Protein AF-A0AA40DW54-F1 (afdb_monomer_lite)

Foldseek 3Di:
DDDDDDDDDDDDDDDDDDDDDDDDDDDDDDDDDDDDDDDDDDDDDDDDDDDDDDDDDDDDDDDDDDDDDDDDDDDDDDDDDDDDDDDDDDDDDDDDDDDDDDDDDDDDDDDDDDDDDDDDDPDDPPPPPVPPPCCVVVQQKKWKWFAQVPPDIWIDIDGDDQKDKDFTPFFDLTFKIAIDHHNNHPCLVKWKAWAAPVRHQFWWDQPLAIFSIDHHPVRTMTTTPDRGGTGMMMIHPPDDGPPQLQQKKWKKFADVVVRDIFIDIDGNPLFKDKDFTPPFQDLTFKMAIDGHNNHDQLKKKAWAAPVRHQFWWDDPPDIDSIDGHNVRTMITTPDRGGTGMMIIGSVD

pLDDT: mean 76.45, std 24.83, range [34.69, 98.69]

Organism: NCBI:txid1954250

Structure (mmCIF, N/CA/C/O backbone):
data_AF-A0AA40DW54-F1
#
_entry.id   AF-A0AA40DW54-F1
#
loop_
_atom_site.group_PDB
_atom_site.id
_atom_site.type_symbol
_atom_site.label_atom_id
_atom_site.label_alt_id
_atom_site.label_comp_id
_atom_site.label_asym_id
_atom_site.label_entity_id
_atom_site.label_seq_id
_atom_site.pdbx_PDB_ins_code
_atom_site.Cartn_x
_atom_site.Cartn_y
_atom_site.Cartn_z
_atom_site.occupancy
_atom_site.B_iso_or_equiv
_atom_site.auth_seq_id
_atom_site.auth_comp_id
_atom_site.auth_asym_id
_atom_site.auth_atom_id
_atom_site.pdbx_PDB_model_num
ATOM 1 N N . MET A 1 1 ? -31.828 -45.593 42.898 1.00 42.19 1 MET A N 1
ATOM 2 C CA . MET A 1 1 ? -30.676 -44.667 42.872 1.00 42.19 1 MET A CA 1
ATOM 3 C C . MET A 1 1 ? -29.406 -45.478 42.645 1.00 42.19 1 MET A C 1
ATOM 5 O O . MET A 1 1 ? -28.849 -45.992 43.600 1.00 42.19 1 MET A O 1
ATOM 9 N N . HIS A 1 2 ? -29.001 -45.673 41.388 1.00 38.78 2 HIS A N 1
ATOM 10 C CA . HIS A 1 2 ? -27.730 -46.316 41.034 1.00 38.78 2 HIS A CA 1
ATOM 11 C C . HIS A 1 2 ? -26.891 -45.288 40.275 1.00 38.78 2 HIS A C 1
ATOM 13 O O . HIS A 1 2 ? -27.306 -44.799 39.228 1.00 38.78 2 HIS A O 1
ATOM 19 N N . SER A 1 3 ? -25.761 -44.910 40.869 1.00 46.50 3 SER A N 1
ATOM 20 C CA . SER A 1 3 ? -24.819 -43.924 40.343 1.00 46.50 3 SER A CA 1
ATOM 21 C C . SER A 1 3 ? -23.777 -44.648 39.493 1.00 46.50 3 SER A C 1
ATOM 23 O O . SER A 1 3 ? -22.962 -45.405 40.019 1.00 46.50 3 SER A O 1
ATOM 25 N N . LEU A 1 4 ? -23.838 -44.456 38.174 1.00 48.69 4 LEU A N 1
ATOM 26 C CA . LEU A 1 4 ? -22.822 -44.920 37.232 1.00 48.69 4 LEU A CA 1
ATOM 27 C C . LEU A 1 4 ? -21.700 -43.878 37.156 1.00 48.69 4 LEU A C 1
ATOM 29 O O . LEU A 1 4 ? -21.892 -42.781 36.639 1.00 48.69 4 LEU A O 1
ATOM 33 N N . LYS A 1 5 ? -20.515 -44.239 37.656 1.00 52.97 5 LYS A N 1
ATOM 34 C CA . LYS A 1 5 ? -19.269 -43.506 37.405 1.00 52.97 5 LYS A CA 1
ATOM 35 C C . LYS A 1 5 ? -18.677 -43.986 36.078 1.00 52.97 5 LYS A C 1
ATOM 37 O O . LYS A 1 5 ? -18.198 -45.115 36.002 1.00 52.97 5 LYS A O 1
ATOM 42 N N . LEU A 1 6 ? -18.698 -43.138 35.049 1.00 51.38 6 LEU A N 1
ATOM 43 C CA . LEU A 1 6 ? -17.887 -43.337 33.846 1.00 51.38 6 LEU A CA 1
ATOM 44 C C . LEU A 1 6 ? -16.447 -42.888 34.127 1.00 51.38 6 LEU A C 1
ATOM 46 O O . LEU A 1 6 ? -16.201 -41.718 34.407 1.00 51.38 6 LEU A O 1
ATOM 50 N N . ASN A 1 7 ? -15.503 -43.822 34.027 1.00 44.28 7 ASN A N 1
ATOM 51 C CA . ASN A 1 7 ? -14.072 -43.537 33.954 1.00 44.28 7 ASN A CA 1
ATOM 52 C C . ASN A 1 7 ? -13.697 -43.378 32.476 1.00 44.28 7 ASN A C 1
ATOM 54 O O . ASN A 1 7 ? -13.727 -44.351 31.724 1.00 44.28 7 ASN A O 1
ATOM 58 N N . VAL A 1 8 ? -13.353 -42.160 32.058 1.00 52.44 8 VAL A N 1
ATOM 59 C CA . VAL A 1 8 ? -12.827 -41.881 30.715 1.00 52.44 8 VAL A CA 1
ATOM 60 C C . VAL A 1 8 ? -11.303 -41.912 30.797 1.00 52.44 8 VAL A C 1
ATOM 62 O O . VAL A 1 8 ? -10.690 -41.074 31.452 1.00 52.44 8 VAL A O 1
ATOM 65 N N . SER A 1 9 ? -10.694 -42.915 30.167 1.00 50.59 9 SER A N 1
ATOM 66 C CA . SER A 1 9 ? -9.242 -43.060 30.069 1.00 50.59 9 SER A CA 1
ATOM 67 C C . SER A 1 9 ? -8.753 -42.349 28.805 1.00 50.59 9 SER A C 1
ATOM 69 O O . SER A 1 9 ? -9.090 -42.752 27.693 1.00 50.59 9 SER A O 1
ATOM 71 N N . PHE A 1 10 ? -7.986 -41.270 28.967 1.00 48.25 10 PHE A N 1
ATOM 72 C CA . PHE A 1 10 ? -7.333 -40.577 27.856 1.00 48.25 10 PHE A CA 1
ATOM 73 C C . PHE A 1 10 ? -6.035 -41.306 27.492 1.00 48.25 10 PHE A C 1
ATOM 75 O O . PHE A 1 10 ? -5.077 -41.312 28.261 1.00 48.25 10 PHE A O 1
ATOM 82 N N . SER A 1 11 ? -6.005 -41.922 26.308 1.00 48.28 11 SER A N 1
ATOM 83 C CA . SER A 1 11 ? -4.775 -42.457 25.717 1.00 48.28 11 SER A CA 1
ATOM 84 C C . SER A 1 11 ? -3.996 -41.329 25.043 1.00 48.28 11 SER A C 1
ATOM 86 O O . SER A 1 11 ? -4.457 -40.732 24.072 1.00 48.28 11 SER A O 1
ATOM 88 N N . LEU A 1 12 ? -2.810 -41.038 25.574 1.00 49.28 12 LEU A N 1
ATOM 89 C CA . LEU A 1 12 ? -1.846 -40.102 25.008 1.00 49.28 12 LEU A CA 1
ATOM 90 C C . LEU A 1 12 ? -1.161 -40.758 23.796 1.00 49.28 12 LEU A C 1
ATOM 92 O O . LEU A 1 12 ? -0.354 -41.672 23.958 1.00 49.28 12 LEU A O 1
ATOM 96 N N . ILE A 1 13 ? -1.479 -40.306 22.582 1.00 52.16 13 ILE A N 1
ATOM 97 C CA . ILE A 1 13 ? -0.789 -40.735 21.357 1.00 52.16 13 ILE A CA 1
ATOM 98 C C . ILE A 1 13 ? 0.429 -39.827 21.158 1.00 52.16 13 ILE A C 1
ATOM 100 O O . ILE A 1 13 ? 0.301 -38.676 20.747 1.00 52.16 13 ILE A O 1
ATOM 104 N N . ILE A 1 14 ? 1.621 -40.345 21.457 1.00 50.50 14 ILE A N 1
ATOM 105 C CA . ILE A 1 14 ? 2.896 -39.699 21.130 1.00 50.50 14 ILE A CA 1
ATOM 106 C C . ILE A 1 14 ? 3.237 -40.051 19.678 1.00 50.50 14 ILE A C 1
ATOM 108 O O . ILE A 1 14 ? 3.563 -41.195 19.370 1.00 50.50 14 ILE A O 1
ATOM 112 N N . ILE A 1 15 ? 3.158 -39.072 18.774 1.00 46.66 15 ILE A N 1
ATOM 113 C CA . ILE A 1 15 ? 3.581 -39.229 17.377 1.00 46.66 15 ILE A CA 1
ATOM 114 C C . ILE A 1 15 ? 5.076 -38.907 17.288 1.00 46.66 15 ILE A C 1
ATOM 116 O O . ILE A 1 15 ? 5.484 -37.748 17.321 1.00 46.66 15 ILE A O 1
ATOM 120 N N . THR A 1 16 ? 5.909 -39.940 17.172 1.00 45.78 16 THR A N 1
ATOM 121 C CA . THR A 1 16 ? 7.342 -39.802 16.885 1.00 45.78 16 THR A CA 1
ATOM 122 C C . THR A 1 16 ? 7.550 -39.730 15.370 1.00 45.78 16 THR A C 1
ATOM 124 O O . THR A 1 16 ? 7.372 -40.720 14.663 1.00 45.78 16 THR A O 1
ATOM 127 N N . ILE A 1 17 ? 7.933 -38.561 14.851 1.00 46.12 17 ILE A N 1
ATOM 128 C CA . ILE A 1 17 ? 8.291 -38.391 13.436 1.00 46.12 17 ILE A CA 1
ATOM 129 C C . ILE A 1 17 ? 9.714 -38.924 13.231 1.00 46.12 17 ILE A C 1
ATOM 131 O O . ILE A 1 17 ? 10.699 -38.267 13.565 1.00 46.12 17 ILE A O 1
ATOM 135 N N . SER A 1 18 ? 9.817 -40.137 12.688 1.00 40.03 18 SER A N 1
ATOM 136 C CA . SER A 1 18 ? 11.084 -40.765 12.310 1.00 40.03 18 SER A CA 1
ATOM 137 C C . SER A 1 18 ? 11.513 -40.288 10.916 1.00 40.03 18 SER A C 1
ATOM 139 O O . SER A 1 18 ? 10.833 -40.546 9.921 1.00 40.03 18 SER A O 1
ATOM 141 N N . ARG A 1 19 ? 12.640 -39.565 10.829 1.00 43.53 19 ARG A N 1
ATOM 142 C CA . ARG A 1 19 ? 13.283 -39.201 9.555 1.00 43.53 19 ARG A CA 1
ATOM 143 C C . ARG A 1 19 ? 13.901 -40.449 8.930 1.00 43.53 19 ARG A C 1
ATOM 145 O O . ARG A 1 19 ? 14.953 -40.912 9.366 1.00 43.53 19 ARG A O 1
ATOM 152 N N . HIS A 1 20 ? 13.275 -40.958 7.874 1.00 41.50 20 HIS A N 1
ATOM 153 C CA . HIS A 1 20 ? 13.843 -42.031 7.068 1.00 41.50 20 HIS A CA 1
ATOM 154 C C . HIS A 1 20 ? 14.930 -41.474 6.137 1.00 41.50 20 HIS A C 1
ATOM 156 O O . HIS A 1 20 ? 14.654 -40.824 5.131 1.00 41.50 20 HIS A O 1
ATOM 162 N N . HIS A 1 21 ? 16.184 -41.748 6.489 1.00 39.06 21 HIS A N 1
ATOM 163 C CA . HIS A 1 21 ? 17.336 -41.625 5.603 1.00 39.06 21 HIS A CA 1
ATOM 164 C C . HIS A 1 21 ? 17.237 -42.738 4.545 1.00 39.06 21 HIS A C 1
ATOM 166 O O . HIS A 1 21 ? 17.278 -43.919 4.895 1.00 39.06 21 HIS A O 1
ATOM 172 N N . GLN A 1 22 ? 17.089 -42.389 3.264 1.00 45.81 22 GLN A N 1
ATOM 173 C CA . GLN A 1 22 ? 17.317 -43.334 2.169 1.00 45.81 22 GLN A CA 1
ATOM 174 C C . GLN A 1 22 ? 18.767 -43.245 1.694 1.00 45.81 22 GLN A C 1
ATOM 176 O O . GLN A 1 22 ? 19.304 -42.165 1.453 1.00 45.81 22 GLN A O 1
ATOM 181 N N . HIS A 1 23 ? 19.384 -44.417 1.577 1.00 39.94 23 HIS A N 1
ATOM 182 C CA . HIS A 1 23 ? 20.740 -44.659 1.107 1.00 39.94 23 HIS A CA 1
ATOM 183 C C . HIS A 1 23 ? 20.655 -45.725 0.005 1.00 39.94 23 HIS A C 1
ATOM 185 O O . HIS A 1 23 ? 20.183 -46.827 0.280 1.00 39.94 23 HIS A O 1
ATOM 191 N N . ARG A 1 24 ? 21.095 -45.394 -1.218 1.00 37.41 24 ARG A N 1
ATOM 192 C CA . ARG A 1 24 ? 21.604 -46.257 -2.320 1.00 37.41 24 ARG A CA 1
ATOM 193 C C . ARG A 1 24 ? 21.445 -45.492 -3.642 1.00 37.41 24 ARG A C 1
ATOM 195 O O . ARG A 1 24 ? 20.431 -44.846 -3.831 1.00 37.41 24 ARG A O 1
ATOM 202 N N . SER A 1 25 ? 22.318 -45.555 -4.640 1.00 36.66 25 SER A N 1
ATOM 203 C CA . SER A 1 25 ? 23.698 -46.022 -4.790 1.00 36.66 25 SER A CA 1
ATOM 204 C C . SER A 1 25 ? 24.119 -45.686 -6.226 1.00 36.66 25 SER A C 1
ATOM 206 O O . SER A 1 25 ? 23.369 -45.983 -7.146 1.00 36.66 25 SER A O 1
ATOM 208 N N . GLN A 1 26 ? 25.339 -45.167 -6.371 1.00 41.50 26 GLN A N 1
ATOM 209 C CA . GLN A 1 26 ? 26.269 -45.325 -7.499 1.00 41.50 26 GLN A CA 1
ATOM 210 C C . GLN A 1 26 ? 25.837 -44.937 -8.926 1.00 41.50 26 GLN A C 1
ATOM 212 O O . GLN A 1 26 ? 25.152 -45.683 -9.615 1.00 41.50 26 GLN A O 1
ATOM 217 N N . PHE A 1 27 ? 26.464 -43.873 -9.441 1.00 38.53 27 PHE A N 1
ATOM 218 C CA . PHE A 1 27 ? 27.082 -43.917 -10.768 1.00 38.53 27 PHE A CA 1
ATOM 219 C C . PHE A 1 27 ? 28.351 -43.052 -10.791 1.00 38.53 27 PHE A C 1
ATOM 221 O O . PHE A 1 27 ? 28.392 -41.945 -10.259 1.00 38.53 27 PHE A O 1
ATOM 228 N N . THR A 1 28 ? 29.412 -43.618 -11.350 1.00 44.03 28 THR A N 1
ATOM 229 C CA . THR A 1 28 ? 30.785 -43.115 -11.421 1.00 44.03 28 THR A CA 1
ATOM 230 C C . THR A 1 28 ? 30.963 -42.072 -12.527 1.00 44.03 28 THR A C 1
ATOM 232 O O . THR A 1 28 ? 30.587 -42.315 -13.670 1.00 44.03 28 THR A O 1
ATOM 235 N N . ARG A 1 29 ? 31.670 -40.968 -12.242 1.00 40.09 29 ARG A N 1
ATOM 236 C CA . ARG A 1 29 ? 32.637 -40.379 -13.188 1.00 40.09 29 ARG A CA 1
ATOM 237 C C . ARG A 1 29 ? 33.617 -39.438 -12.491 1.00 40.09 29 ARG A C 1
ATOM 239 O O . ARG A 1 29 ? 33.239 -38.559 -11.728 1.00 40.09 29 ARG A O 1
ATOM 246 N N . HIS A 1 30 ? 34.891 -39.684 -12.774 1.00 43.22 30 HIS A N 1
ATOM 247 C CA . HIS A 1 30 ? 36.056 -38.936 -12.328 1.00 43.22 30 HIS A CA 1
ATOM 248 C C . HIS A 1 30 ? 35.994 -37.451 -12.699 1.00 43.22 30 HIS A C 1
ATOM 250 O O . HIS A 1 30 ? 35.844 -37.135 -13.871 1.00 43.22 30 HIS A O 1
ATOM 256 N N . HIS A 1 31 ? 36.291 -36.574 -11.739 1.00 41.62 31 HIS A N 1
ATOM 257 C CA . HIS A 1 31 ? 37.175 -35.432 -11.967 1.00 41.62 31 HIS A CA 1
ATOM 258 C C . HIS A 1 31 ? 37.926 -35.106 -10.672 1.00 41.62 31 HIS A C 1
ATOM 260 O O . HIS A 1 31 ? 37.334 -34.866 -9.624 1.00 41.62 31 HIS A O 1
ATOM 266 N N . ARG A 1 32 ? 39.259 -35.167 -10.753 1.00 42.22 32 ARG A N 1
ATOM 267 C CA . ARG A 1 32 ? 40.183 -34.708 -9.715 1.00 42.22 32 ARG A CA 1
ATOM 268 C C . ARG A 1 32 ? 40.139 -33.180 -9.674 1.00 42.22 32 ARG A C 1
ATOM 270 O O . ARG A 1 32 ? 40.449 -32.562 -10.685 1.00 42.22 32 ARG A O 1
ATOM 277 N N . HIS A 1 33 ? 39.864 -32.598 -8.512 1.00 39.88 33 HIS A N 1
ATOM 278 C CA . HIS A 1 33 ? 40.440 -31.312 -8.130 1.00 39.88 33 HIS A CA 1
ATOM 279 C C . HIS A 1 33 ? 40.845 -31.364 -6.659 1.00 39.88 33 HIS A C 1
ATOM 281 O O . HIS A 1 33 ? 40.054 -31.688 -5.776 1.00 39.88 33 HIS A O 1
ATOM 287 N N . SER A 1 34 ? 42.131 -31.118 -6.450 1.00 37.44 34 SER A N 1
ATOM 288 C CA . SER A 1 34 ? 42.821 -31.076 -5.173 1.00 37.44 34 SER A CA 1
ATOM 289 C C . SER A 1 34 ? 42.401 -29.834 -4.389 1.00 37.44 34 SER A C 1
ATOM 291 O O . SER A 1 34 ? 42.527 -28.727 -4.904 1.00 37.44 34 SER A O 1
ATOM 293 N N . TYR A 1 35 ? 41.987 -30.003 -3.134 1.00 37.41 35 TYR A N 1
ATOM 294 C CA . TYR A 1 35 ? 41.957 -28.919 -2.154 1.00 37.41 35 TYR A CA 1
ATOM 295 C C . TYR A 1 35 ? 42.850 -29.290 -0.973 1.00 37.41 35 TYR A C 1
ATOM 297 O O . TYR A 1 35 ? 42.682 -30.330 -0.338 1.00 37.41 35 TYR A O 1
ATOM 305 N N . ILE A 1 36 ? 43.833 -28.426 -0.733 1.00 40.28 36 ILE A N 1
ATOM 306 C CA . ILE A 1 36 ? 44.725 -28.429 0.423 1.00 40.28 36 ILE A CA 1
ATOM 307 C C . ILE A 1 36 ? 43.913 -27.887 1.604 1.00 40.28 36 ILE A C 1
ATOM 309 O O . ILE A 1 36 ? 43.523 -26.722 1.601 1.00 40.28 36 ILE A O 1
ATOM 313 N N . LEU A 1 37 ? 43.644 -28.727 2.604 1.00 34.69 37 LEU A N 1
ATOM 314 C CA . LEU A 1 37 ? 43.103 -28.301 3.893 1.00 34.69 37 LEU A CA 1
ATOM 315 C C . LEU A 1 37 ? 44.274 -27.998 4.831 1.00 34.69 37 LEU A C 1
ATOM 317 O O . LEU A 1 37 ? 44.995 -28.901 5.249 1.00 34.69 37 LEU A O 1
ATOM 321 N N . HIS A 1 38 ? 44.451 -26.719 5.157 1.00 39.41 38 HIS A N 1
ATOM 322 C CA . HIS A 1 38 ? 45.264 -26.299 6.291 1.00 39.41 38 HIS A CA 1
ATOM 323 C C . HIS A 1 38 ? 44.496 -26.591 7.584 1.00 39.41 38 HIS A C 1
ATOM 325 O O . HIS A 1 38 ? 43.478 -25.970 7.882 1.00 39.41 38 HIS A O 1
ATOM 331 N N . THR A 1 39 ? 45.002 -27.548 8.352 1.00 38.09 39 THR A N 1
ATOM 332 C CA . THR A 1 39 ? 44.662 -27.760 9.757 1.00 38.09 39 THR A CA 1
ATOM 333 C C . THR A 1 39 ? 45.411 -26.746 10.617 1.00 38.09 39 THR A C 1
ATOM 335 O O . THR A 1 39 ? 46.640 -26.723 10.578 1.00 38.09 39 THR A O 1
ATOM 338 N N . SER A 1 40 ? 44.699 -25.994 11.454 1.00 38.12 40 SER A N 1
ATOM 339 C CA . SER A 1 40 ? 45.293 -25.360 12.634 1.00 38.12 40 SER A CA 1
ATOM 340 C C . SER A 1 40 ? 44.426 -25.648 13.851 1.00 38.12 40 SER A C 1
ATOM 342 O O . SER A 1 40 ? 43.360 -25.069 14.035 1.00 38.12 40 SER A O 1
ATOM 344 N N . ASN A 1 41 ? 44.923 -26.578 14.662 1.00 37.12 41 ASN A N 1
ATOM 345 C CA . ASN A 1 41 ? 44.556 -26.761 16.056 1.00 37.12 41 ASN A CA 1
ATOM 346 C C . ASN A 1 41 ? 45.101 -25.582 16.867 1.00 37.12 41 ASN A C 1
ATOM 348 O O . ASN A 1 41 ? 46.299 -25.325 16.790 1.00 37.12 41 ASN A O 1
ATOM 352 N N . TYR A 1 42 ? 44.280 -24.965 17.716 1.00 42.28 42 TYR A N 1
ATOM 353 C CA . TYR A 1 42 ? 44.772 -24.399 18.971 1.00 42.28 42 TYR A CA 1
ATOM 354 C C . TYR A 1 42 ? 43.815 -24.737 20.112 1.00 42.28 42 TYR A C 1
ATOM 356 O O . TYR A 1 42 ? 42.605 -24.547 20.040 1.00 42.28 42 TYR A O 1
ATOM 364 N N . PHE A 1 43 ? 44.438 -25.312 21.131 1.00 39.81 43 PHE A N 1
ATOM 365 C CA . PHE A 1 43 ? 43.934 -25.763 22.417 1.00 39.81 43 PHE A CA 1
ATOM 366 C C . PHE A 1 43 ? 44.380 -24.737 23.480 1.00 39.81 43 PHE A C 1
ATOM 368 O O . PHE A 1 43 ? 45.390 -24.067 23.254 1.00 39.81 43 PHE A O 1
ATOM 375 N N . LEU A 1 44 ? 43.723 -24.762 24.654 1.00 40.50 44 LEU A N 1
ATOM 376 C CA . LEU A 1 44 ? 44.059 -24.133 25.962 1.00 40.50 44 LEU A CA 1
ATOM 377 C C . LEU A 1 44 ? 43.301 -22.820 26.313 1.00 40.50 44 LEU A C 1
ATOM 379 O O . LEU A 1 44 ? 42.864 -22.110 25.415 1.00 40.50 44 LEU A O 1
ATOM 383 N N . PRO A 1 45 ? 43.149 -22.470 27.614 1.00 50.09 45 PRO A N 1
ATOM 384 C CA . PRO A 1 45 ? 42.208 -23.101 28.549 1.00 50.09 45 PRO A CA 1
ATOM 385 C C . PRO A 1 45 ? 41.423 -22.075 29.409 1.00 50.09 45 PRO A C 1
ATOM 387 O O . PRO A 1 45 ? 41.684 -20.873 29.396 1.00 50.09 45 PRO A O 1
ATOM 390 N N . ASP A 1 46 ? 40.486 -22.587 30.208 1.00 42.97 46 ASP A N 1
ATOM 391 C CA . ASP A 1 46 ? 39.759 -21.883 31.270 1.00 42.97 46 ASP A CA 1
ATOM 392 C C . ASP A 1 46 ? 40.674 -21.191 32.297 1.00 42.97 46 ASP A C 1
ATOM 394 O O . ASP A 1 46 ? 41.635 -21.796 32.777 1.00 42.97 46 ASP A O 1
ATOM 398 N N . ASN A 1 47 ? 40.321 -19.952 32.676 1.00 44.19 47 ASN A N 1
ATOM 399 C CA . ASN A 1 47 ? 40.323 -19.397 34.046 1.00 44.19 47 ASN A CA 1
ATOM 400 C C . ASN A 1 47 ? 40.284 -17.858 34.010 1.00 44.19 47 ASN A C 1
ATOM 402 O O . ASN A 1 47 ? 41.326 -17.227 33.863 1.00 44.19 47 ASN A O 1
ATOM 406 N N . PHE A 1 48 ? 39.128 -17.236 34.265 1.00 41.09 48 PHE A N 1
ATOM 407 C CA . PHE A 1 48 ? 39.100 -15.858 34.772 1.00 41.09 48 PHE A CA 1
ATOM 408 C C . PHE A 1 48 ? 38.001 -15.672 35.824 1.00 41.09 48 PHE A C 1
ATOM 410 O O . PHE A 1 48 ? 36.813 -15.847 35.567 1.00 41.09 48 PHE A O 1
ATOM 417 N N . LYS A 1 49 ? 38.445 -15.327 37.039 1.00 43.44 49 LYS A N 1
ATOM 418 C CA . LYS A 1 49 ? 37.633 -14.875 38.177 1.00 43.44 49 LYS A CA 1
ATOM 419 C C . LYS A 1 49 ? 37.040 -13.484 37.896 1.00 43.44 49 LYS A C 1
ATOM 421 O O . LYS A 1 49 ? 37.726 -12.667 37.280 1.00 43.44 49 LYS A O 1
ATOM 426 N N . PRO A 1 50 ? 35.854 -13.152 38.432 1.00 48.94 50 PRO A N 1
ATOM 427 C CA . PRO A 1 50 ? 35.344 -11.787 38.406 1.00 48.94 50 PRO A CA 1
ATOM 428 C C . PRO A 1 50 ? 36.029 -10.932 39.486 1.00 48.94 50 PRO A C 1
ATOM 430 O O . PRO A 1 50 ? 35.954 -11.236 40.676 1.00 48.94 50 PRO A O 1
ATOM 433 N N . LEU A 1 51 ? 36.690 -9.850 39.069 1.00 42.72 51 LEU A N 1
ATOM 434 C CA . LEU A 1 51 ? 37.103 -8.757 39.949 1.00 42.72 51 LEU A CA 1
ATOM 435 C C . LEU A 1 51 ? 35.968 -7.731 40.022 1.00 42.72 51 LEU A C 1
ATOM 437 O O . LEU A 1 51 ? 35.701 -6.997 39.076 1.00 42.72 51 LEU A O 1
ATOM 441 N N . THR A 1 52 ? 35.308 -7.693 41.174 1.00 42.88 52 THR A N 1
ATOM 442 C CA . THR A 1 52 ? 34.509 -6.566 41.655 1.00 42.88 52 THR A CA 1
ATOM 443 C C . THR A 1 52 ? 35.424 -5.383 41.957 1.00 42.88 52 THR A C 1
ATOM 445 O O . THR A 1 52 ? 36.210 -5.435 42.903 1.00 42.88 52 THR A O 1
ATOM 448 N N . THR A 1 53 ? 35.283 -4.299 41.202 1.00 42.91 53 THR A N 1
ATOM 449 C CA . THR A 1 53 ? 35.808 -2.976 41.557 1.00 42.91 53 THR A CA 1
ATOM 450 C C . THR A 1 53 ? 34.664 -1.971 41.574 1.00 42.91 53 THR A C 1
ATOM 452 O O . THR A 1 53 ? 34.140 -1.547 40.549 1.00 42.91 53 THR A O 1
ATOM 455 N N . SER A 1 54 ? 34.265 -1.605 42.788 1.00 38.53 54 SER A N 1
ATOM 456 C CA . SER A 1 54 ? 33.416 -0.462 43.097 1.00 38.53 54 SER A CA 1
ATOM 457 C C . SER A 1 54 ? 34.200 0.833 42.877 1.00 38.53 54 SER A C 1
ATOM 459 O O . SER A 1 54 ? 35.164 1.088 43.600 1.00 38.53 54 SER A O 1
ATOM 461 N N . PHE A 1 55 ? 33.773 1.664 41.927 1.00 40.91 55 PHE A N 1
ATOM 462 C CA . PHE A 1 55 ? 34.206 3.058 41.837 1.00 40.91 55 PHE A CA 1
ATOM 463 C C . PHE A 1 55 ? 33.067 3.977 42.279 1.00 40.91 55 PHE A C 1
ATOM 465 O O . PHE A 1 55 ? 32.045 4.115 41.615 1.00 40.91 55 PHE A O 1
ATOM 472 N N . SER A 1 56 ? 33.281 4.577 43.447 1.00 37.81 56 SER A N 1
ATOM 473 C CA . SER A 1 56 ? 32.578 5.746 43.957 1.00 37.81 56 SER A CA 1
ATOM 474 C C . SER A 1 56 ? 33.311 6.983 43.447 1.00 37.81 56 SER A C 1
ATOM 476 O O . SER A 1 56 ? 34.490 7.151 43.756 1.00 37.81 56 SER A O 1
ATOM 478 N N . THR A 1 57 ? 32.630 7.869 42.721 1.00 44.28 57 THR A N 1
ATOM 479 C CA . THR A 1 57 ? 33.123 9.230 42.479 1.00 44.28 57 THR A CA 1
ATOM 480 C C . THR A 1 57 ? 32.031 10.257 42.726 1.00 44.28 57 THR A C 1
ATOM 482 O O . THR A 1 57 ? 30.945 10.204 42.155 1.00 44.28 57 THR A O 1
ATOM 485 N N . ASN A 1 58 ? 32.398 11.173 43.617 1.00 35.91 58 ASN A N 1
ATOM 486 C CA . ASN A 1 58 ? 31.705 12.361 44.075 1.00 35.91 58 ASN A CA 1
ATOM 487 C C . ASN A 1 58 ? 31.189 13.270 42.950 1.00 35.91 58 ASN A C 1
ATOM 489 O O . ASN A 1 58 ? 31.906 13.604 42.012 1.00 35.91 58 ASN A O 1
ATOM 493 N N . THR A 1 59 ? 29.962 13.740 43.163 1.00 38.19 59 THR A N 1
ATOM 494 C CA . THR A 1 59 ? 29.576 15.154 43.291 1.00 38.19 59 THR A CA 1
ATOM 495 C C . THR A 1 59 ? 30.443 16.192 42.572 1.00 38.19 59 THR A C 1
ATOM 497 O O . THR A 1 59 ? 31.537 16.535 43.017 1.00 38.19 59 THR A O 1
ATOM 500 N N . THR A 1 60 ? 29.876 16.838 41.555 1.00 41.66 60 THR A N 1
ATOM 501 C CA . THR A 1 60 ? 30.127 18.263 41.295 1.00 41.66 60 THR A CA 1
ATOM 502 C C . THR A 1 60 ? 28.914 18.886 40.613 1.00 41.66 60 THR A C 1
ATOM 504 O O . THR A 1 60 ? 28.553 18.544 39.492 1.00 41.66 60 THR A O 1
ATOM 507 N N . ASN A 1 61 ? 28.272 19.799 41.343 1.00 40.44 61 ASN A N 1
ATOM 508 C CA . ASN A 1 61 ? 27.252 20.714 40.852 1.00 40.44 61 ASN A CA 1
ATOM 509 C C . ASN A 1 61 ? 27.817 21.556 39.705 1.00 40.44 61 ASN A C 1
ATOM 511 O O . ASN A 1 61 ? 28.855 22.196 39.866 1.00 40.44 61 ASN A O 1
ATOM 515 N N . THR A 1 62 ? 27.103 21.629 38.585 1.00 38.66 62 THR A N 1
ATOM 516 C CA . THR A 1 62 ? 27.308 22.692 37.597 1.00 38.66 62 THR A CA 1
ATOM 517 C C . THR A 1 62 ? 25.958 23.242 37.158 1.00 38.66 62 THR A C 1
ATOM 519 O O . THR A 1 62 ? 25.173 22.604 36.464 1.00 38.66 62 THR A O 1
ATOM 522 N N . THR A 1 63 ? 25.692 24.441 37.656 1.00 41.44 63 THR A N 1
ATOM 523 C CA . THR A 1 63 ? 24.566 25.323 37.367 1.00 41.44 63 THR A CA 1
ATOM 524 C C . THR A 1 63 ? 24.593 25.774 35.901 1.00 41.44 63 THR A C 1
ATOM 526 O O . THR A 1 63 ? 25.627 26.287 35.469 1.00 41.44 63 THR A O 1
ATOM 529 N N . PRO A 1 64 ? 23.487 25.706 35.139 1.00 50.59 64 PRO A N 1
ATOM 530 C CA . PRO A 1 64 ? 23.363 26.466 33.905 1.00 50.59 64 PRO A CA 1
ATOM 531 C C . PRO A 1 64 ? 22.796 27.857 34.207 1.00 50.59 64 PRO A C 1
ATOM 533 O O . PRO A 1 64 ? 21.670 28.015 34.676 1.00 50.59 64 PRO A O 1
ATOM 536 N N . SER A 1 65 ? 23.623 28.860 33.927 1.00 36.50 65 SER A N 1
ATOM 537 C CA . SER A 1 65 ? 23.279 30.276 33.815 1.00 36.50 65 SER A CA 1
ATOM 538 C C . SER A 1 65 ? 22.167 30.484 32.779 1.00 36.50 65 SER A C 1
ATOM 540 O O . SER A 1 65 ? 22.290 30.058 31.630 1.00 36.50 65 SER A O 1
ATOM 542 N N . HIS A 1 66 ? 21.084 31.142 33.193 1.00 41.62 66 HIS A N 1
ATOM 543 C CA . HIS A 1 66 ? 19.945 31.502 32.356 1.00 41.62 66 HIS A CA 1
ATOM 544 C C . HIS A 1 66 ? 20.065 32.989 31.991 1.00 41.62 66 HIS A C 1
ATOM 546 O O . HIS A 1 66 ? 19.805 33.862 32.817 1.00 41.62 66 HIS A O 1
ATOM 552 N N . SER A 1 67 ? 20.499 33.289 30.767 1.00 49.25 67 SER A N 1
ATOM 553 C CA . SER A 1 67 ? 20.483 34.647 30.215 1.00 49.25 67 SER A CA 1
ATOM 554 C C . SER A 1 67 ? 19.174 34.892 29.466 1.00 49.25 67 SER A C 1
ATOM 556 O O . SER A 1 67 ? 18.902 34.249 28.452 1.00 49.25 67 SER A O 1
ATOM 558 N N . GLN A 1 68 ? 18.382 35.833 29.976 1.00 48.62 68 GLN A N 1
ATOM 559 C CA . GLN A 1 68 ? 17.242 36.437 29.286 1.00 48.62 68 GLN A CA 1
ATOM 560 C C . GLN A 1 68 ? 17.694 37.328 28.121 1.00 48.62 68 GLN A C 1
ATOM 562 O O . GLN A 1 68 ? 18.786 37.898 28.168 1.00 48.62 68 GLN A O 1
ATOM 567 N N . PRO A 1 69 ? 16.794 37.572 27.158 1.00 53.31 69 PRO A N 1
ATOM 568 C CA . PRO A 1 69 ? 16.626 38.929 26.651 1.00 53.31 69 PRO A CA 1
ATOM 569 C C . PRO A 1 69 ? 15.217 39.489 26.907 1.00 53.31 69 PRO A C 1
ATOM 571 O O . PRO A 1 69 ? 14.199 38.829 26.709 1.00 53.31 69 PRO A O 1
ATOM 574 N N . LEU A 1 70 ? 15.215 40.745 27.356 1.00 44.50 70 LEU A N 1
ATOM 575 C CA . LEU A 1 70 ? 14.083 41.656 27.513 1.00 44.50 70 LEU A CA 1
ATOM 576 C C . LEU A 1 70 ? 13.745 42.377 26.189 1.00 44.50 70 LEU A C 1
ATOM 578 O O . LEU A 1 70 ? 14.627 42.588 25.360 1.00 44.50 70 LEU A O 1
ATOM 582 N N . PHE A 1 71 ? 12.501 42.880 26.131 1.00 38.34 71 PHE A N 1
ATOM 583 C CA . PHE A 1 71 ? 11.887 43.821 25.167 1.00 38.34 71 PHE A CA 1
ATOM 584 C C . PHE A 1 71 ? 11.493 43.217 23.798 1.00 38.34 71 PHE A C 1
ATOM 586 O O . PHE A 1 71 ? 12.268 42.508 23.183 1.00 38.34 71 PHE A O 1
ATOM 593 N N . TYR A 1 72 ? 10.291 43.416 23.243 1.00 41.16 72 TYR A N 1
ATOM 594 C CA . TYR A 1 72 ? 9.524 44.660 23.126 1.00 41.16 72 TYR A CA 1
ATOM 595 C C . TYR A 1 72 ? 8.001 44.389 23.022 1.00 41.16 72 TYR A C 1
ATOM 597 O O . TYR A 1 72 ? 7.567 43.391 22.451 1.00 41.16 72 TYR A O 1
ATOM 605 N N . GLN A 1 73 ? 7.200 45.304 23.569 1.00 41.09 73 GLN A N 1
ATOM 606 C CA . GLN A 1 73 ? 5.732 45.310 23.606 1.00 41.09 73 GLN A CA 1
ATOM 607 C C . GLN A 1 73 ? 5.158 46.195 22.473 1.00 41.09 73 GLN A C 1
ATOM 609 O O . GLN A 1 73 ? 5.880 47.025 21.931 1.00 41.09 73 GLN A O 1
ATOM 614 N N . HIS A 1 74 ? 3.844 46.077 22.223 1.00 35.88 74 HIS A N 1
ATOM 615 C CA . HIS A 1 74 ? 2.948 46.910 21.387 1.00 35.88 74 HIS A CA 1
ATOM 616 C C . HIS A 1 74 ? 2.779 46.575 19.888 1.00 35.88 74 HIS A C 1
ATOM 618 O O . HIS A 1 74 ? 3.561 46.993 19.047 1.00 35.88 74 HIS A O 1
ATOM 624 N N . HIS A 1 75 ? 1.627 45.988 19.532 1.00 43.47 75 HIS A N 1
ATOM 625 C CA . HIS A 1 75 ? 0.495 46.760 18.991 1.00 43.47 75 HIS A CA 1
ATOM 626 C C . HIS A 1 75 ? -0.798 45.925 18.958 1.00 43.47 75 HIS A C 1
ATOM 628 O O . HIS A 1 75 ? -0.846 44.828 18.412 1.00 43.47 75 HIS A O 1
ATOM 634 N N . GLN A 1 76 ? -1.863 46.475 19.545 1.00 43.50 76 GLN A N 1
ATOM 635 C CA . GLN A 1 76 ? -3.241 46.053 19.308 1.00 43.50 76 GLN A CA 1
ATOM 636 C C . GLN A 1 76 ? -3.702 46.571 17.940 1.00 43.50 76 GLN A C 1
ATOM 638 O O . GLN A 1 76 ? -3.435 47.732 17.636 1.00 43.50 76 GLN A O 1
ATOM 643 N N . HIS A 1 77 ? -4.475 45.782 17.185 1.00 42.53 77 HIS A N 1
ATOM 644 C CA . HIS A 1 77 ? -5.653 46.305 16.488 1.00 42.53 77 HIS A CA 1
ATOM 645 C C . HIS A 1 77 ? -6.697 45.218 16.178 1.00 42.53 77 HIS A C 1
ATOM 647 O O . HIS A 1 77 ? -6.496 44.269 15.432 1.00 42.53 77 HIS A O 1
ATOM 653 N N . ASN A 1 78 ? -7.834 45.451 16.816 1.00 40.50 78 ASN A N 1
ATOM 654 C CA . ASN A 1 78 ? -9.198 44.986 16.632 1.00 40.50 78 ASN A CA 1
ATOM 655 C C . ASN A 1 78 ? -9.653 44.841 15.156 1.00 40.50 78 ASN A C 1
ATOM 657 O O . ASN A 1 78 ? -9.529 45.800 14.394 1.00 40.50 78 ASN A O 1
ATOM 661 N N . SER A 1 79 ? -10.272 43.715 14.767 1.00 43.09 79 SER A N 1
ATOM 662 C CA . SER A 1 79 ? -11.394 43.701 13.798 1.00 43.09 79 SER A CA 1
ATOM 663 C C . SER A 1 79 ? -12.122 42.343 13.690 1.00 43.09 79 SER A C 1
ATOM 665 O O . SER A 1 79 ? -11.649 41.408 13.064 1.00 43.09 79 SER A O 1
ATOM 667 N N . LYS A 1 80 ? -13.331 42.329 14.272 1.00 43.78 80 LYS A N 1
ATOM 668 C CA . LYS A 1 80 ? -14.616 41.763 13.793 1.00 43.78 80 LYS A CA 1
ATOM 669 C C . LYS A 1 80 ? -14.719 40.282 13.344 1.00 43.78 80 LYS A C 1
ATOM 671 O O . LYS A 1 80 ? -14.132 39.903 12.336 1.00 43.78 80 LYS A O 1
ATOM 676 N N . PRO A 1 81 ? -15.633 39.497 13.954 1.00 49.81 81 PRO A N 1
ATOM 677 C CA . PRO A 1 81 ? -16.109 38.238 13.386 1.00 49.81 81 PRO A CA 1
ATOM 678 C C . PRO A 1 81 ? -17.169 38.483 12.299 1.00 49.81 81 PRO A C 1
ATOM 680 O O . PRO A 1 81 ? -18.124 39.236 12.501 1.00 49.81 81 PRO A O 1
ATOM 683 N N . LEU A 1 82 ? -16.998 37.838 11.142 1.00 43.41 82 LEU A N 1
ATOM 684 C CA . LEU A 1 82 ? -17.975 37.835 10.057 1.00 43.41 82 LEU A CA 1
ATOM 685 C C . LEU A 1 82 ? -18.993 36.712 10.298 1.00 43.41 82 LEU A C 1
ATOM 687 O O . LEU A 1 82 ? -18.724 35.532 10.081 1.00 43.41 82 LEU A O 1
ATOM 691 N N . THR A 1 83 ? -20.167 37.109 10.771 1.00 41.66 83 THR A N 1
ATOM 692 C CA . THR A 1 83 ? -21.380 36.298 10.855 1.00 41.66 83 THR A CA 1
ATOM 693 C C . THR A 1 83 ? -21.837 35.936 9.441 1.00 41.66 83 THR A C 1
ATOM 695 O O . THR A 1 83 ? -22.132 36.829 8.648 1.00 41.66 83 THR A O 1
ATOM 698 N N . THR A 1 84 ? -21.922 34.648 9.113 1.00 48.66 84 THR A N 1
ATOM 699 C CA . THR A 1 84 ? -22.631 34.176 7.912 1.00 48.66 84 THR A CA 1
ATOM 700 C C . THR A 1 84 ? -23.878 33.396 8.333 1.00 48.66 84 THR A C 1
ATOM 702 O O . THR A 1 84 ? -23.815 32.613 9.283 1.00 48.66 84 THR A O 1
ATOM 705 N N . PRO A 1 85 ? -25.039 33.658 7.707 1.00 58.62 85 PRO A N 1
ATOM 706 C CA . PRO A 1 85 ? -26.304 33.088 8.137 1.00 58.62 85 PRO A CA 1
ATOM 707 C C . PRO A 1 85 ? -26.515 31.652 7.650 1.00 58.62 85 PRO A C 1
ATOM 709 O O . PRO A 1 85 ? -26.172 31.276 6.530 1.00 58.62 85 PRO A O 1
ATOM 712 N N . PHE A 1 86 ? -27.172 30.902 8.531 1.00 39.94 86 PHE A N 1
ATOM 713 C CA . PHE A 1 86 ? -27.899 29.666 8.284 1.00 39.94 86 PHE A CA 1
ATOM 714 C C . PHE A 1 86 ? -28.798 29.767 7.042 1.00 39.94 86 PHE A C 1
ATOM 716 O O . PHE A 1 86 ? -29.682 30.620 6.986 1.00 39.94 86 PHE A O 1
ATOM 723 N N . PHE A 1 87 ? -28.652 28.823 6.112 1.00 46.00 87 PHE A N 1
ATOM 724 C CA . PHE A 1 87 ? -29.734 28.421 5.216 1.00 46.00 87 PHE A CA 1
ATOM 725 C C . PHE A 1 87 ? -30.204 27.025 5.626 1.00 46.00 87 PHE A C 1
ATOM 727 O O . PHE A 1 87 ? -29.550 26.021 5.355 1.00 46.00 87 PHE A O 1
ATOM 734 N N . THR A 1 88 ? -31.350 26.970 6.298 1.00 42.06 88 THR A N 1
ATOM 735 C CA . THR A 1 88 ? -32.174 25.764 6.380 1.00 42.06 88 THR A CA 1
ATOM 736 C C . THR A 1 88 ? -32.869 25.592 5.042 1.00 42.06 88 THR A C 1
ATOM 738 O O . THR A 1 88 ? -33.644 26.470 4.658 1.00 42.06 88 THR A O 1
ATOM 741 N N . ASN A 1 89 ? -32.608 24.486 4.341 1.00 37.53 89 ASN A N 1
ATOM 742 C CA . ASN A 1 89 ? -33.434 24.102 3.208 1.00 37.53 89 ASN A CA 1
ATOM 743 C C . ASN A 1 89 ? -34.217 22.831 3.519 1.00 37.53 89 ASN A C 1
ATOM 745 O O . ASN A 1 89 ? -33.690 21.810 3.960 1.00 37.53 89 ASN A O 1
ATOM 749 N N . THR A 1 90 ? -35.510 23.005 3.333 1.00 36.81 90 THR A N 1
ATOM 750 C CA . THR A 1 90 ? -36.620 22.173 3.746 1.00 36.81 90 THR A CA 1
ATOM 751 C C . THR A 1 90 ? -36.830 21.044 2.738 1.00 36.81 90 THR A C 1
ATOM 753 O O . THR A 1 90 ? -36.603 21.198 1.541 1.00 36.81 90 THR A O 1
ATOM 756 N N . THR A 1 91 ? -37.264 19.910 3.277 1.00 41.53 91 THR A N 1
ATOM 757 C CA . THR A 1 91 ? -37.880 18.734 2.647 1.00 41.53 91 THR A CA 1
ATOM 758 C C . THR A 1 91 ? -38.446 18.903 1.231 1.00 41.53 91 THR A C 1
ATOM 760 O O . THR A 1 91 ? -39.274 19.781 1.003 1.00 41.53 91 THR A O 1
ATOM 763 N N . ASN A 1 92 ? -38.136 17.951 0.345 1.00 39.59 92 ASN A N 1
ATOM 764 C CA . ASN A 1 92 ? -39.053 17.422 -0.677 1.00 39.59 92 ASN A CA 1
ATOM 765 C C . ASN A 1 92 ? -38.493 16.078 -1.180 1.00 39.59 92 ASN A C 1
ATOM 767 O O . ASN A 1 92 ? -37.380 16.016 -1.688 1.00 39.59 92 ASN A O 1
ATOM 771 N N . SER A 1 93 ? -39.059 14.957 -0.734 1.00 36.69 93 SER A N 1
ATOM 772 C CA . SER A 1 93 ? -40.193 14.253 -1.355 1.00 36.69 93 SER A CA 1
ATOM 773 C C . SER A 1 93 ? -39.809 13.564 -2.674 1.00 36.69 93 SER A C 1
ATOM 775 O O . SER A 1 93 ? -39.578 14.176 -3.712 1.00 36.69 93 SER A O 1
ATOM 777 N N . SER A 1 94 ? -39.713 12.238 -2.584 1.00 47.47 94 SER A N 1
ATOM 778 C CA . SER A 1 94 ? -39.595 11.300 -3.697 1.00 47.47 94 SER A CA 1
ATOM 779 C C . SER A 1 94 ? -40.785 11.410 -4.656 1.00 47.47 94 SER A C 1
ATOM 781 O O . SER A 1 94 ? -41.911 11.625 -4.205 1.00 47.47 94 SER A O 1
ATOM 783 N N . PRO A 1 95 ? -40.575 11.103 -5.944 1.00 56.62 95 PRO A N 1
ATOM 784 C CA . PRO A 1 95 ? -41.615 10.458 -6.733 1.00 56.62 95 PRO A CA 1
ATOM 785 C C . PRO A 1 95 ? -41.155 9.124 -7.355 1.00 56.62 95 PRO A C 1
ATOM 787 O O . PRO A 1 95 ? -39.958 8.832 -7.411 1.00 56.62 95 PRO A O 1
ATOM 790 N N . PRO A 1 96 ? -42.118 8.276 -7.759 1.00 56.88 96 PRO A N 1
ATOM 791 C CA . PRO A 1 96 ? -41.927 6.843 -7.928 1.00 56.88 96 PRO A CA 1
ATOM 792 C C . PRO A 1 96 ? -41.478 6.438 -9.335 1.00 56.88 96 PRO A C 1
ATOM 794 O O . PRO A 1 96 ? -41.587 7.181 -10.310 1.00 56.88 96 PRO A O 1
ATOM 797 N N . ALA A 1 97 ? -41.043 5.181 -9.412 1.00 47.06 97 ALA A N 1
ATOM 798 C CA . ALA A 1 97 ? -40.850 4.421 -10.634 1.00 47.06 97 ALA A CA 1
ATOM 799 C C . ALA A 1 97 ? -42.059 4.517 -11.579 1.00 47.06 97 ALA A C 1
ATOM 801 O O . ALA A 1 97 ? -43.198 4.284 -11.176 1.00 47.06 97 ALA A O 1
ATOM 802 N N . THR A 1 98 ? -41.790 4.784 -12.856 1.00 43.84 98 THR A N 1
ATOM 803 C CA . THR A 1 98 ? -42.721 4.516 -13.954 1.00 43.84 98 THR A CA 1
ATOM 804 C C . THR A 1 98 ? -41.977 3.907 -15.135 1.00 43.84 98 THR A C 1
ATOM 806 O O . THR A 1 98 ? -41.064 4.479 -15.723 1.00 43.84 98 THR A O 1
ATOM 809 N N . THR A 1 99 ? -42.399 2.690 -15.443 1.00 46.97 99 THR A N 1
ATOM 810 C CA . THR A 1 99 ? -42.231 1.939 -16.681 1.00 46.97 99 THR A CA 1
ATOM 811 C C . THR A 1 99 ? -42.815 2.728 -17.855 1.00 46.97 99 THR A C 1
ATOM 813 O O . THR A 1 99 ? -43.950 3.186 -17.760 1.00 46.97 99 THR A O 1
ATOM 816 N N . SER A 1 100 ? -42.115 2.815 -18.989 1.00 43.81 100 SER A N 1
ATOM 817 C CA . SER A 1 100 ? -42.780 2.978 -20.288 1.00 43.81 100 SER A CA 1
ATOM 818 C C . SER A 1 100 ? -41.865 2.576 -21.444 1.00 43.81 100 SER A C 1
ATOM 820 O O . SER A 1 100 ? -40.851 3.208 -21.728 1.00 43.81 100 SER A O 1
ATOM 822 N N . SER A 1 101 ? -42.261 1.484 -22.087 1.00 47.41 101 SER A N 1
ATOM 823 C CA . SER A 1 101 ? -41.890 1.098 -23.441 1.00 47.41 101 SER A CA 1
ATOM 824 C C . SER A 1 101 ? -42.525 2.086 -24.420 1.00 47.41 101 SER A C 1
ATOM 826 O O . SER A 1 101 ? -43.714 2.354 -24.281 1.00 47.41 101 SER A O 1
ATOM 828 N N . ASN A 1 102 ? -41.788 2.585 -25.417 1.00 48.56 102 ASN A N 1
ATOM 829 C CA . ASN A 1 102 ? -42.375 2.804 -26.739 1.00 48.56 102 ASN A CA 1
ATOM 830 C C . ASN A 1 102 ? -41.335 2.944 -27.857 1.00 48.56 102 ASN A C 1
ATOM 832 O O . ASN A 1 102 ? -40.469 3.813 -27.886 1.00 48.56 102 ASN A O 1
ATOM 836 N N . HIS A 1 103 ? -41.524 2.027 -28.790 1.00 50.69 103 HIS A N 1
ATOM 837 C CA . HIS A 1 103 ? -41.088 1.927 -30.166 1.00 50.69 103 HIS A CA 1
ATOM 838 C C . HIS A 1 103 ? -41.530 3.140 -31.006 1.00 50.69 103 HIS A C 1
ATOM 840 O O . HIS A 1 103 ? -42.721 3.429 -31.040 1.00 50.69 103 HIS A O 1
ATOM 846 N N . ILE A 1 104 ? -40.608 3.792 -31.732 1.00 50.97 104 ILE A N 1
ATOM 847 C CA . ILE A 1 104 ? -40.905 4.522 -32.980 1.00 50.97 104 ILE A CA 1
ATOM 848 C C . ILE A 1 104 ? -39.770 4.279 -33.980 1.00 50.97 104 ILE A C 1
ATOM 850 O O . ILE A 1 104 ? -38.585 4.314 -33.657 1.00 50.97 104 ILE A O 1
ATOM 854 N N . GLN A 1 105 ? -40.198 3.986 -35.198 1.00 45.59 105 GLN A N 1
ATOM 855 C CA . GLN A 1 105 ? -39.453 3.600 -36.382 1.00 45.59 105 GLN A CA 1
ATOM 856 C C . GLN A 1 105 ? -39.436 4.766 -37.390 1.00 45.59 105 GLN A C 1
ATOM 858 O O . GLN A 1 105 ? -40.349 5.588 -37.374 1.00 45.59 105 GLN A O 1
ATOM 863 N N . GLN A 1 106 ? -38.480 4.711 -38.333 1.00 48.03 106 GLN A N 1
ATOM 864 C CA . GLN A 1 106 ? -38.395 5.425 -39.633 1.00 48.03 106 GLN A CA 1
ATOM 865 C C . GLN A 1 106 ? -37.645 6.787 -39.672 1.00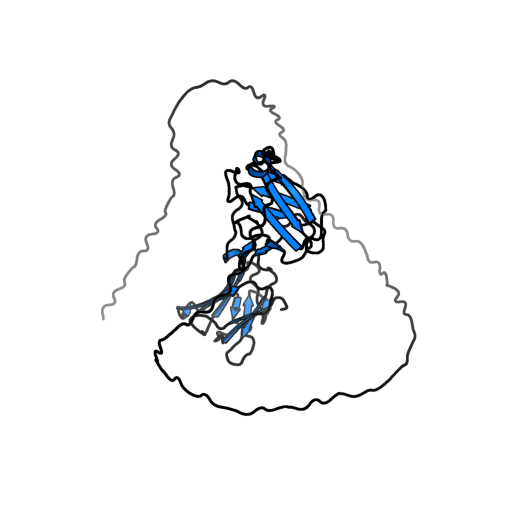 48.03 106 GLN A C 1
ATOM 867 O O . GLN A 1 106 ? -37.380 7.370 -38.628 1.00 48.03 106 GLN A O 1
ATOM 872 N N . PRO A 1 107 ? -37.343 7.348 -40.870 1.00 56.69 107 PRO A N 1
ATOM 873 C CA . PRO A 1 107 ? -36.419 6.856 -41.906 1.00 56.69 107 PRO A CA 1
ATOM 874 C C . PRO A 1 107 ? -35.466 7.977 -42.426 1.00 56.69 107 PRO A C 1
ATOM 876 O O . PRO A 1 107 ? -35.543 9.129 -42.013 1.00 56.69 107 PRO A O 1
ATOM 879 N N . HIS A 1 108 ? -34.576 7.636 -43.368 1.00 43.38 108 HIS A N 1
ATOM 880 C CA . HIS A 1 108 ? -33.706 8.555 -44.133 1.00 43.38 108 HIS A CA 1
ATOM 881 C C . HIS A 1 108 ? -34.453 9.715 -44.835 1.00 43.38 108 HIS A C 1
ATOM 883 O O . HIS A 1 108 ? -35.640 9.587 -45.142 1.00 43.38 108 HIS A O 1
ATOM 889 N N . PRO A 1 109 ? -33.736 10.796 -45.217 1.00 58.59 109 PRO A N 1
ATOM 890 C CA . PRO A 1 109 ? -33.378 10.914 -46.638 1.00 58.59 109 PRO A CA 1
ATOM 891 C C . PRO A 1 1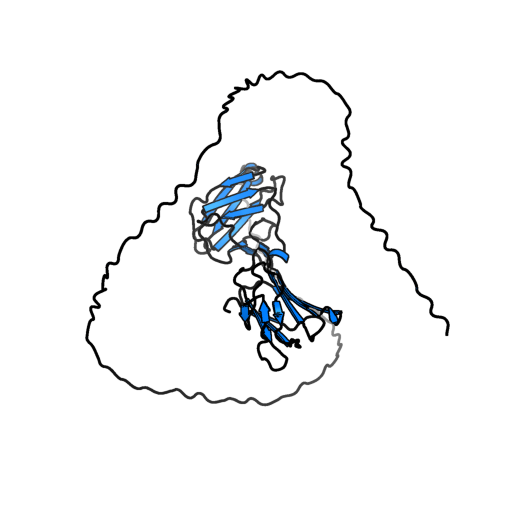09 ? -31.959 11.444 -46.928 1.00 58.59 109 PRO A C 1
ATOM 893 O O . PRO A 1 109 ? -31.296 12.072 -46.109 1.00 58.59 109 PRO A O 1
ATOM 896 N N . ALA A 1 110 ? -31.530 11.144 -48.153 1.00 51.09 110 ALA A N 1
ATOM 897 C CA . ALA A 1 110 ? -30.285 11.529 -48.800 1.00 51.09 110 ALA A CA 1
ATOM 898 C C . ALA A 1 110 ? -30.208 13.022 -49.160 1.00 51.09 110 ALA A C 1
ATOM 900 O O . ALA A 1 110 ? -31.227 13.608 -49.511 1.00 51.09 110 ALA A O 1
ATOM 901 N N . THR A 1 111 ? -28.987 13.562 -49.255 1.00 52.22 111 THR A N 1
ATOM 902 C CA . THR A 1 111 ? -28.606 14.488 -50.335 1.00 52.22 111 THR A CA 1
ATOM 903 C C . THR A 1 111 ? -27.091 14.541 -50.537 1.00 52.22 111 THR A C 1
ATOM 905 O O . THR A 1 111 ? -26.280 14.529 -49.617 1.00 52.22 111 THR A O 1
ATOM 908 N N . THR A 1 112 ? -26.760 14.557 -51.817 1.00 51.12 112 THR A N 1
ATOM 909 C CA . THR A 1 112 ? -25.475 14.599 -52.509 1.00 51.12 112 THR A CA 1
ATOM 910 C C . THR A 1 112 ? -24.724 15.925 -52.369 1.00 51.12 112 THR A C 1
ATOM 912 O O . THR A 1 112 ? -25.327 16.980 -52.540 1.00 51.12 112 THR A O 1
ATOM 915 N N . MET A 1 113 ? -23.392 15.867 -52.304 1.00 56.28 113 MET A N 1
ATOM 916 C CA . MET A 1 113 ? -22.538 16.716 -53.144 1.00 56.28 113 MET A CA 1
ATOM 917 C C . MET A 1 113 ? -21.310 15.924 -53.598 1.00 56.28 113 MET A C 1
ATOM 919 O O . MET A 1 113 ? -20.404 15.622 -52.827 1.00 56.28 113 MET A O 1
ATOM 923 N N . GLN A 1 114 ? -21.326 15.580 -54.884 1.00 50.06 114 GLN A N 1
ATOM 924 C CA . GLN A 1 114 ? -20.149 15.240 -55.665 1.00 50.06 114 GLN A CA 1
ATOM 925 C C . GLN A 1 114 ? -19.388 16.537 -55.949 1.00 50.06 114 GLN A C 1
ATOM 927 O O . GLN A 1 114 ? -19.953 17.446 -56.551 1.00 50.06 114 GLN A O 1
ATOM 932 N N . TYR A 1 115 ? -18.107 16.597 -55.594 1.00 47.50 115 TYR A N 1
ATOM 933 C CA . TYR A 1 115 ? -17.163 17.449 -56.308 1.00 47.50 115 TYR A CA 1
ATOM 934 C C . TYR A 1 115 ? -15.961 16.618 -56.728 1.00 47.50 115 TYR A C 1
ATOM 936 O O . TYR A 1 115 ? -15.133 16.187 -55.929 1.00 47.50 115 TYR A O 1
ATOM 944 N N . SER A 1 116 ? -15.934 16.379 -58.032 1.00 55.38 116 SER A N 1
ATOM 945 C CA . SER A 1 116 ? -14.821 15.851 -58.792 1.00 55.38 116 SER A CA 1
ATOM 946 C C . SER A 1 116 ? -13.706 16.892 -58.854 1.00 55.38 116 SER A C 1
ATOM 948 O O . SER A 1 116 ? -13.875 17.937 -59.476 1.00 55.38 116 SER A O 1
ATOM 950 N N . THR A 1 117 ? -12.537 16.572 -58.311 1.00 56.72 117 THR A N 1
ATOM 951 C CA . THR A 1 117 ? -11.264 17.128 -58.786 1.00 56.72 117 THR A CA 1
ATOM 952 C C . THR A 1 117 ? -10.283 15.986 -58.984 1.00 56.72 117 THR A C 1
ATOM 954 O O . THR A 1 117 ? -9.506 15.627 -58.102 1.00 56.72 117 THR A O 1
ATOM 957 N N . LEU A 1 118 ? -10.357 15.401 -60.178 1.00 53.47 118 LEU A N 1
ATOM 958 C CA . LEU A 1 118 ? -9.240 14.714 -60.805 1.00 53.47 118 LEU A CA 1
ATOM 959 C C . LEU A 1 118 ? -8.211 15.783 -61.187 1.00 53.47 118 LEU A C 1
ATOM 961 O O . LEU A 1 118 ? -8.459 16.549 -62.112 1.00 53.47 118 LEU A O 1
ATOM 965 N N . PHE A 1 119 ? -7.068 15.823 -60.505 1.00 50.81 119 PHE A N 1
ATOM 966 C CA . PHE A 1 119 ? -5.850 16.395 -61.071 1.00 50.81 119 PHE A CA 1
ATOM 967 C C . PHE A 1 119 ? -4.638 15.538 -60.707 1.00 50.81 119 PHE A C 1
ATOM 969 O O . PHE A 1 119 ? -4.344 15.266 -59.545 1.00 50.81 119 PHE A O 1
ATOM 976 N N . LEU A 1 120 ? -3.978 15.099 -61.778 1.00 53.75 120 LEU A N 1
ATOM 977 C CA . LEU A 1 120 ? -2.713 14.386 -61.862 1.00 53.75 120 LEU A CA 1
ATOM 978 C C . LEU A 1 120 ? -1.631 14.977 -60.947 1.00 53.75 120 LEU A C 1
ATOM 980 O O . LEU A 1 120 ? -1.273 16.145 -61.069 1.00 53.75 120 LEU A O 1
ATOM 984 N N . SER A 1 121 ? -0.993 14.116 -60.158 1.00 55.75 121 SER A N 1
ATOM 985 C CA . SER A 1 121 ? 0.417 14.270 -59.772 1.00 55.75 121 SER A CA 1
ATOM 986 C C . SER A 1 121 ? 1.105 12.905 -59.827 1.00 55.75 121 SER A C 1
ATOM 988 O O . SER A 1 121 ? 1.343 12.228 -58.833 1.00 55.75 121 SER A O 1
ATOM 990 N N . ALA A 1 122 ? 1.415 12.492 -61.054 1.00 53.00 122 ALA A N 1
ATOM 991 C CA . ALA A 1 122 ? 2.433 11.495 -61.333 1.00 53.00 122 ALA A CA 1
ATOM 992 C C . ALA A 1 122 ? 3.806 12.187 -61.302 1.00 53.00 122 ALA A C 1
ATOM 994 O O . ALA A 1 122 ? 4.206 12.727 -62.323 1.00 53.00 122 ALA A O 1
ATOM 995 N N . LEU A 1 123 ? 4.486 12.220 -60.147 1.00 53.50 123 LEU A N 1
ATOM 996 C CA . LEU A 1 123 ? 5.957 12.282 -60.015 1.00 53.50 123 LEU A CA 1
ATOM 997 C C . LEU A 1 123 ? 6.366 12.316 -58.527 1.00 53.50 123 LEU A C 1
ATOM 999 O O . LEU A 1 123 ? 6.557 13.378 -57.951 1.00 53.50 123 LEU A O 1
ATOM 1003 N N . ALA A 1 124 ? 6.495 11.149 -57.896 1.00 52.81 124 ALA A N 1
ATOM 1004 C CA . ALA A 1 124 ? 7.368 10.942 -56.729 1.00 52.81 124 ALA A CA 1
ATOM 1005 C C . ALA A 1 124 ? 7.531 9.438 -56.459 1.00 52.81 124 ALA A C 1
ATOM 1007 O O . ALA A 1 124 ? 7.410 8.965 -55.334 1.00 52.81 124 ALA A O 1
ATOM 1008 N N . ALA A 1 125 ? 7.828 8.663 -57.505 1.00 51.50 125 ALA A N 1
ATOM 1009 C CA . ALA A 1 125 ? 8.432 7.342 -57.350 1.00 51.50 125 ALA A CA 1
ATOM 1010 C C . ALA A 1 125 ? 9.928 7.504 -57.018 1.00 51.50 125 A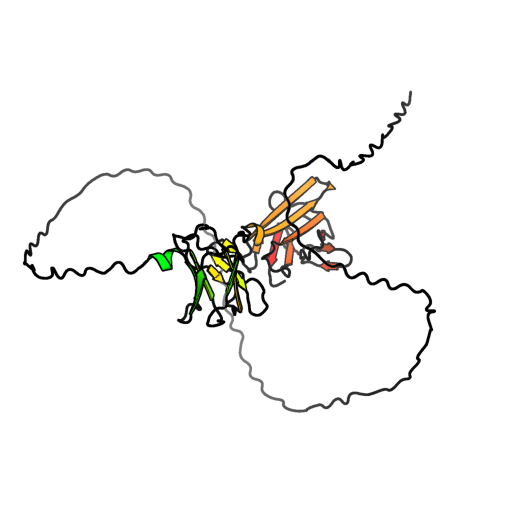LA A C 1
ATOM 1012 O O . ALA A 1 125 ? 10.801 6.960 -57.686 1.00 51.50 125 ALA A O 1
ATOM 1013 N N . SER A 1 126 ? 10.235 8.303 -55.997 1.00 52.16 126 SER A N 1
ATOM 1014 C CA . SER A 1 126 ? 11.520 8.234 -55.318 1.00 52.16 126 SER A CA 1
ATOM 1015 C C . SER A 1 126 ? 11.377 7.065 -54.365 1.00 52.16 126 SER A C 1
ATOM 1017 O O . SER A 1 126 ? 10.752 7.194 -53.313 1.00 52.16 126 SER A O 1
ATOM 1019 N N . GLY A 1 127 ? 11.879 5.902 -54.773 1.00 54.41 127 GLY A N 1
ATOM 1020 C CA . GLY A 1 127 ? 12.012 4.745 -53.904 1.00 54.41 127 GLY A CA 1
ATOM 1021 C C . GLY A 1 127 ? 12.873 5.114 -52.704 1.00 54.41 127 GLY A C 1
ATOM 1022 O O . GLY A 1 127 ? 14.084 4.919 -52.715 1.00 54.41 127 GLY A O 1
ATOM 1023 N N . ALA A 1 128 ? 12.246 5.639 -51.654 1.00 54.88 128 ALA A N 1
ATOM 1024 C CA . ALA A 1 128 ? 12.785 5.568 -50.317 1.00 54.88 128 ALA A CA 1
ATOM 1025 C C . ALA A 1 128 ? 12.719 4.089 -49.931 1.00 54.88 128 ALA A C 1
ATOM 1027 O O . ALA A 1 128 ? 11.790 3.628 -49.271 1.00 54.88 128 ALA A O 1
ATOM 1028 N N . ILE A 1 129 ? 13.719 3.331 -50.383 1.00 54.72 129 ILE A N 1
ATOM 1029 C CA . ILE A 1 129 ? 14.174 2.140 -49.684 1.00 54.72 129 ILE A CA 1
ATOM 1030 C C . ILE A 1 129 ? 14.673 2.679 -48.344 1.00 54.72 129 ILE A C 1
ATOM 1032 O O . ILE A 1 129 ? 15.855 2.962 -48.161 1.00 54.72 129 ILE A O 1
ATOM 1036 N N . ALA A 1 130 ? 13.739 2.930 -47.426 1.00 58.34 130 ALA A N 1
ATOM 1037 C CA . ALA A 1 130 ? 14.050 3.050 -46.023 1.00 58.34 130 ALA A CA 1
ATOM 1038 C C . ALA A 1 130 ? 14.627 1.685 -45.667 1.00 58.34 130 ALA A C 1
ATOM 1040 O O . ALA A 1 130 ? 13.892 0.710 -45.501 1.00 58.34 130 ALA A O 1
ATOM 1041 N N . ALA A 1 131 ? 15.959 1.599 -45.693 1.00 61.78 131 ALA A N 1
ATOM 1042 C CA . ALA A 1 131 ? 16.677 0.430 -45.235 1.00 61.78 131 ALA A CA 1
ATOM 1043 C C . ALA A 1 131 ? 16.058 0.043 -43.887 1.00 61.78 131 ALA A C 1
ATOM 1045 O O . ALA A 1 131 ? 15.844 0.946 -43.070 1.00 61.78 131 ALA A O 1
ATOM 1046 N N . PRO A 1 132 ? 15.700 -1.235 -43.669 1.00 59.34 132 PRO A N 1
ATOM 1047 C CA . PRO A 1 132 ? 15.111 -1.669 -42.415 1.00 59.34 132 PRO A CA 1
ATOM 1048 C C . PRO A 1 132 ? 16.079 -1.282 -41.298 1.00 59.34 132 PRO A C 1
ATOM 1050 O O . PRO A 1 132 ? 17.097 -1.937 -41.087 1.00 59.34 132 PRO A O 1
ATOM 1053 N N . GLN A 1 133 ? 15.803 -0.162 -40.626 1.00 61.25 133 GLN A N 1
ATOM 1054 C CA . GLN A 1 133 ? 16.553 0.254 -39.455 1.00 61.25 133 GLN A CA 1
ATOM 1055 C C . GLN A 1 133 ? 16.419 -0.898 -38.470 1.00 61.25 133 GLN A C 1
ATOM 1057 O O . GLN A 1 133 ? 15.299 -1.311 -38.171 1.00 61.25 133 GLN A O 1
ATOM 1062 N N . 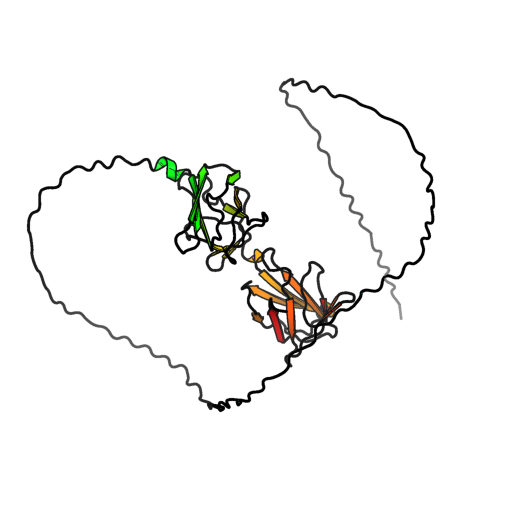GLY A 1 134 ? 17.553 -1.472 -38.066 1.00 57.97 134 GLY A N 1
ATOM 1063 C CA . GLY A 1 134 ? 17.628 -2.718 -37.311 1.00 57.97 134 GLY A CA 1
ATOM 1064 C C . GLY A 1 134 ? 16.833 -2.663 -36.009 1.00 57.97 134 GLY A C 1
ATOM 1065 O O . GLY A 1 134 ? 17.383 -2.361 -34.954 1.00 57.97 134 GLY A O 1
ATOM 1066 N N . ARG A 1 135 ? 15.542 -3.006 -36.081 1.00 63.50 135 ARG A N 1
ATOM 1067 C CA . ARG A 1 135 ? 14.639 -3.145 -34.927 1.00 63.50 135 ARG A CA 1
ATOM 1068 C C . ARG A 1 135 ? 15.103 -4.242 -33.967 1.00 63.50 135 ARG A C 1
ATOM 1070 O O . ARG A 1 135 ? 14.832 -4.166 -32.776 1.00 63.50 135 ARG A O 1
ATOM 1077 N N . SER A 1 136 ? 15.935 -5.163 -34.456 1.00 69.25 136 SER A N 1
ATOM 1078 C CA . SER A 1 136 ? 16.412 -6.332 -33.721 1.00 69.25 136 SER A CA 1
ATOM 1079 C C . SER A 1 136 ? 17.108 -6.029 -32.390 1.00 69.25 136 SER A C 1
ATOM 1081 O O . SER A 1 136 ? 17.107 -6.891 -31.516 1.00 69.25 136 SER A O 1
ATOM 1083 N N . ALA A 1 137 ? 17.722 -4.850 -32.222 1.00 73.75 137 ALA A N 1
ATOM 1084 C CA . ALA A 1 137 ? 18.366 -4.488 -30.956 1.00 73.75 137 ALA A CA 1
ATOM 1085 C C . ALA A 1 137 ? 17.358 -3.995 -29.906 1.00 73.75 137 ALA A C 1
ATOM 1087 O O . ALA A 1 137 ? 17.470 -4.362 -28.740 1.00 73.75 137 ALA A O 1
ATOM 1088 N N . ALA A 1 138 ? 16.357 -3.209 -30.315 1.00 78.31 138 ALA A N 1
ATOM 1089 C CA . ALA A 1 138 ? 15.325 -2.705 -29.409 1.00 78.31 138 ALA A CA 1
ATOM 1090 C C . ALA A 1 138 ? 14.396 -3.828 -28.925 1.00 78.31 138 ALA A C 1
ATOM 1092 O O . ALA A 1 138 ? 13.930 -3.793 -27.789 1.00 78.31 138 ALA A O 1
ATOM 1093 N N . ASP A 1 139 ? 14.185 -4.848 -29.760 1.00 88.19 139 ASP A N 1
ATOM 1094 C CA . ASP A 1 139 ? 13.326 -5.982 -29.426 1.00 88.19 139 ASP A CA 1
ATOM 1095 C C . ASP A 1 139 ? 13.892 -6.848 -28.288 1.00 88.19 139 ASP A C 1
ATOM 1097 O O . ASP A 1 139 ? 13.126 -7.513 -27.604 1.00 88.19 139 ASP A O 1
ATOM 1101 N N . LYS A 1 140 ? 15.205 -6.832 -28.028 1.00 93.88 140 LYS A N 1
ATOM 1102 C CA . LYS A 1 140 ? 15.857 -7.688 -27.011 1.00 93.88 140 LYS A CA 1
ATOM 1103 C C . LYS A 1 140 ? 16.309 -6.934 -25.762 1.00 93.88 140 LYS A C 1
ATOM 1105 O O . LYS A 1 140 ? 17.248 -7.351 -25.084 1.00 93.88 140 LYS A O 1
ATOM 1110 N N . GLN A 1 141 ? 15.688 -5.794 -25.488 1.00 96.25 141 GLN A N 1
ATOM 1111 C CA . GLN A 1 141 ? 16.073 -4.925 -24.384 1.00 96.25 141 GLN A CA 1
ATOM 1112 C C . GLN A 1 141 ? 14.897 -4.647 -23.459 1.00 96.25 141 GLN A C 1
ATOM 1114 O O . GLN A 1 141 ? 13.744 -4.579 -23.880 1.00 96.25 141 GLN A O 1
ATOM 1119 N N . VAL A 1 142 ? 15.221 -4.442 -22.190 1.00 97.19 142 VAL A N 1
ATOM 1120 C CA . VAL A 1 142 ? 14.300 -3.941 -21.174 1.00 97.19 142 VAL A CA 1
ATOM 1121 C C . VAL A 1 142 ? 14.662 -2.488 -20.936 1.00 97.19 142 VAL A C 1
ATOM 1123 O O . VAL A 1 142 ? 15.814 -2.157 -20.650 1.00 97.19 142 VAL A O 1
ATOM 1126 N N . ARG A 1 143 ? 13.689 -1.600 -21.085 1.00 97.69 143 ARG A N 1
ATOM 1127 C CA . ARG A 1 143 ? 13.881 -0.158 -20.984 1.00 97.69 143 ARG A CA 1
ATOM 1128 C C . ARG A 1 143 ? 13.083 0.355 -19.800 1.00 97.69 143 ARG A C 1
ATOM 1130 O O . ARG A 1 143 ? 11.866 0.216 -19.763 1.00 97.69 143 ARG A O 1
ATOM 1137 N N . VAL A 1 144 ? 13.781 0.960 -18.850 1.00 98.00 144 VAL A N 1
ATOM 1138 C CA . VAL A 1 144 ? 13.182 1.606 -17.683 1.00 98.00 144 VAL A CA 1
ATOM 1139 C C . VAL A 1 144 ? 13.262 3.108 -17.880 1.00 98.00 144 VAL A C 1
ATOM 1141 O O . VAL A 1 144 ? 14.355 3.658 -18.035 1.00 98.00 144 VAL A O 1
ATOM 1144 N N . ILE A 1 145 ? 12.105 3.757 -17.918 1.00 97.88 145 ILE A N 1
ATOM 1145 C CA . ILE A 1 145 ? 11.954 5.187 -18.177 1.00 97.88 145 ILE A CA 1
ATOM 1146 C C . ILE A 1 145 ? 11.408 5.825 -16.906 1.00 97.88 145 ILE A C 1
ATOM 1148 O O . ILE A 1 145 ? 10.324 5.483 -16.448 1.00 97.88 145 ILE A O 1
ATOM 1152 N N . LEU A 1 146 ? 12.166 6.746 -16.332 1.00 98.06 146 LEU A N 1
ATOM 1153 C CA . LEU A 1 146 ? 11.764 7.555 -15.190 1.00 98.06 146 LEU A CA 1
ATOM 1154 C C . LEU A 1 146 ? 11.430 8.961 -15.685 1.00 98.06 146 LEU A C 1
ATOM 1156 O O . LEU A 1 146 ? 12.163 9.491 -16.520 1.00 98.06 146 LEU A O 1
ATOM 1160 N N . SER A 1 147 ? 10.358 9.570 -15.178 1.00 97.56 147 SER A N 1
ATOM 1161 C CA . SER A 1 147 ? 9.952 10.930 -15.569 1.00 97.56 147 SER A CA 1
ATOM 1162 C C . SER A 1 147 ? 9.399 11.738 -14.393 1.00 97.56 147 SER A C 1
ATOM 1164 O O . SER A 1 147 ? 8.728 11.200 -13.504 1.00 97.56 147 SER A O 1
ATOM 1166 N N . ASP A 1 148 ? 9.675 13.043 -14.398 1.00 96.00 148 ASP A N 1
ATOM 1167 C CA . ASP A 1 148 ? 9.136 14.048 -13.471 1.00 96.00 148 ASP A CA 1
ATOM 1168 C C . ASP A 1 148 ? 7.819 14.709 -13.947 1.00 96.00 148 ASP A C 1
ATOM 1170 O O . ASP A 1 148 ? 7.238 15.524 -13.218 1.00 96.00 148 ASP A O 1
ATOM 1174 N N . LEU A 1 149 ? 7.332 14.325 -15.139 1.00 91.62 149 LEU A N 1
ATOM 1175 C CA . LEU A 1 149 ? 6.201 14.902 -15.888 1.00 91.62 149 LEU A CA 1
ATOM 1176 C C . LEU A 1 149 ? 6.393 16.343 -16.392 1.00 91.62 149 LEU A C 1
ATOM 1178 O O . LEU A 1 149 ? 5.473 16.879 -17.005 1.00 91.62 149 LEU A O 1
ATOM 1182 N N . ALA A 1 150 ? 7.530 16.980 -16.117 1.00 82.00 150 ALA A N 1
ATOM 1183 C CA . ALA A 1 150 ? 7.773 18.377 -16.456 1.00 82.00 150 ALA A CA 1
ATOM 1184 C C . ALA A 1 150 ? 8.658 18.526 -17.694 1.00 82.00 150 ALA A C 1
ATOM 1186 O O . ALA A 1 150 ? 8.360 19.397 -18.494 1.00 82.00 150 ALA A O 1
ATOM 1187 N N . GLU A 1 151 ? 9.695 17.693 -17.845 1.00 82.06 151 GLU A N 1
ATOM 1188 C CA . GLU A 1 151 ? 10.545 17.551 -19.051 1.00 82.06 151 GLU A CA 1
ATOM 1189 C C . GLU A 1 151 ? 11.791 16.698 -18.758 1.00 82.06 151 GLU A C 1
ATOM 1191 O O . GLU A 1 151 ? 12.432 16.201 -19.689 1.00 82.06 151 GLU A O 1
ATOM 1196 N N . THR A 1 152 ? 12.148 16.497 -17.480 1.00 86.12 152 THR A N 1
ATOM 1197 C CA . THR A 1 152 ? 13.302 15.672 -17.127 1.00 86.12 152 THR A CA 1
ATOM 1198 C C . THR A 1 152 ? 12.920 14.203 -17.013 1.00 86.12 152 THR A C 1
ATOM 1200 O O . THR A 1 152 ? 11.921 13.789 -16.413 1.00 86.12 152 THR A O 1
ATOM 1203 N N . GLY A 1 153 ? 13.746 13.378 -17.640 1.00 93.25 153 GLY A N 1
ATOM 1204 C CA . GLY A 1 153 ? 13.604 11.942 -17.596 1.00 93.25 153 GLY A CA 1
ATOM 1205 C C . GLY A 1 153 ? 14.960 11.274 -17.596 1.00 93.25 153 GLY A C 1
ATOM 1206 O O . GLY A 1 153 ? 15.962 11.827 -18.046 1.00 93.25 153 GLY A O 1
ATOM 1207 N N . SER A 1 154 ? 14.980 10.059 -17.078 1.00 96.94 154 SER A N 1
ATOM 1208 C CA . SER A 1 154 ? 16.144 9.194 -17.142 1.00 96.94 154 SER A CA 1
ATOM 1209 C C . SER A 1 154 ? 15.733 7.877 -17.762 1.00 96.94 154 SER A C 1
ATOM 1211 O O . SER A 1 154 ? 14.660 7.347 -17.481 1.00 96.94 154 SER A O 1
ATOM 1213 N N . GLN A 1 155 ? 16.595 7.346 -18.614 1.00 97.44 155 GLN A N 1
ATOM 1214 C CA . GLN A 1 155 ? 16.361 6.083 -19.278 1.00 97.44 155 GLN A CA 1
ATOM 1215 C C . GLN A 1 155 ? 17.518 5.144 -18.988 1.00 97.44 155 GLN A C 1
ATOM 1217 O O . GLN A 1 155 ? 18.676 5.474 -19.229 1.00 97.44 155 GLN A O 1
ATOM 1222 N N . THR A 1 156 ? 17.187 3.956 -18.499 1.00 97.75 156 THR A N 1
ATOM 1223 C CA . THR A 1 156 ? 18.148 2.872 -18.297 1.00 97.75 156 THR A CA 1
ATOM 1224 C C . THR A 1 156 ? 17.752 1.705 -19.184 1.00 97.75 156 THR A C 1
ATOM 1226 O O . THR A 1 156 ? 16.576 1.347 -19.260 1.00 97.75 156 THR A O 1
ATOM 1229 N N . VAL A 1 157 ? 18.724 1.141 -19.894 1.00 97.56 157 VAL A N 1
ATOM 1230 C CA . VAL A 1 157 ? 18.509 0.027 -20.818 1.00 97.56 157 VAL A CA 1
ATOM 1231 C C . VAL A 1 157 ? 19.287 -1.175 -20.314 1.00 97.56 157 VAL A C 1
ATOM 1233 O O . VAL A 1 157 ? 20.483 -1.078 -20.043 1.00 97.56 157 VAL A O 1
ATOM 1236 N N . PHE A 1 158 ? 18.602 -2.304 -20.222 1.00 97.25 158 PHE A N 1
ATOM 1237 C CA . PHE A 1 158 ? 19.168 -3.581 -19.833 1.00 97.25 158 PHE A CA 1
ATOM 1238 C C . PHE A 1 158 ? 19.042 -4.578 -20.980 1.00 97.25 158 PHE A C 1
ATOM 1240 O O . PHE A 1 158 ? 18.053 -4.583 -21.714 1.00 97.25 158 PHE A O 1
ATOM 1247 N N . ASN A 1 159 ? 20.047 -5.436 -21.115 1.00 95.12 159 ASN A N 1
ATOM 1248 C CA . ASN A 1 159 ? 19.926 -6.642 -21.925 1.00 95.12 159 ASN A CA 1
ATOM 1249 C C . ASN A 1 159 ? 19.225 -7.729 -21.101 1.00 95.12 159 ASN A C 1
ATOM 1251 O O . ASN A 1 159 ? 19.243 -7.677 -19.871 1.00 95.12 159 ASN A O 1
ATOM 1255 N N . GLU A 1 160 ? 18.635 -8.715 -21.775 1.00 92.19 160 GLU A N 1
ATOM 1256 C CA . GLU A 1 160 ? 18.015 -9.865 -21.114 1.00 92.19 160 GLU A CA 1
ATOM 1257 C C . GLU A 1 160 ? 19.014 -10.592 -20.202 1.00 92.19 160 GLU A C 1
ATOM 1259 O O . GLU A 1 160 ? 20.046 -11.092 -20.657 1.00 92.19 160 GLU A O 1
ATOM 1264 N N . ALA A 1 161 ? 18.705 -10.641 -18.909 1.00 94.31 161 ALA A N 1
ATOM 1265 C CA . ALA A 1 161 ? 19.434 -11.402 -17.907 1.00 94.31 161 ALA A CA 1
ATOM 1266 C C . ALA A 1 161 ? 18.485 -11.742 -16.744 1.00 94.31 161 ALA A C 1
ATOM 1268 O O . ALA A 1 161 ? 17.609 -10.928 -16.448 1.00 94.31 161 ALA A O 1
ATOM 1269 N N . PRO A 1 162 ? 18.675 -12.881 -16.046 1.00 93.81 162 PRO A N 1
ATOM 1270 C CA . PRO A 1 162 ? 17.809 -13.271 -14.926 1.00 93.81 162 PRO A CA 1
ATOM 1271 C C . PRO A 1 162 ? 17.799 -12.268 -13.769 1.00 93.81 162 PRO A C 1
ATOM 1273 O O . PRO A 1 162 ? 16.814 -12.155 -13.047 1.00 93.81 162 PRO A O 1
ATOM 1276 N N . HIS A 1 163 ? 18.917 -11.561 -13.593 1.00 97.50 163 HIS A N 1
ATOM 1277 C CA . HIS A 1 163 ? 19.097 -10.498 -12.618 1.00 97.50 163 HIS A CA 1
ATOM 1278 C C . HIS A 1 163 ? 19.998 -9.424 -13.220 1.00 97.50 163 HIS A C 1
ATOM 1280 O O . HIS A 1 163 ? 21.106 -9.716 -13.682 1.00 97.50 163 HIS A O 1
ATOM 1286 N N . VAL A 1 164 ? 19.546 -8.177 -13.193 1.00 97.94 164 VAL A N 1
ATOM 1287 C CA . VAL A 1 164 ? 20.317 -7.033 -13.671 1.00 97.94 164 VAL A CA 1
ATOM 1288 C C . VAL A 1 164 ? 20.017 -5.808 -12.820 1.00 97.94 164 VAL A C 1
ATOM 1290 O O . VAL A 1 164 ? 18.882 -5.573 -12.414 1.00 97.94 164 VAL A O 1
ATOM 1293 N N . SER A 1 165 ? 21.047 -5.012 -12.547 1.00 97.94 165 SER A N 1
ATOM 1294 C CA . SER A 1 165 ? 20.910 -3.749 -11.832 1.00 97.94 165 SER A CA 1
ATOM 1295 C C . SER A 1 165 ? 21.593 -2.613 -12.581 1.00 97.94 165 SER A C 1
ATOM 1297 O O . SER A 1 165 ? 22.560 -2.810 -13.319 1.00 97.94 165 SER A O 1
ATOM 1299 N N . GLY A 1 166 ? 21.065 -1.407 -12.411 1.00 97.81 166 GLY A N 1
ATOM 1300 C CA . GLY A 1 166 ? 21.588 -0.198 -13.028 1.00 97.81 166 GLY A CA 1
ATOM 1301 C C . GLY A 1 166 ? 21.231 1.038 -12.227 1.00 97.81 166 GLY A C 1
ATOM 1302 O O . GLY A 1 166 ? 20.423 0.997 -11.299 1.00 97.81 166 GLY A O 1
ATOM 1303 N N . ARG A 1 167 ? 21.854 2.153 -12.596 1.00 97.94 167 ARG A N 1
ATOM 1304 C CA . ARG A 1 167 ? 21.563 3.462 -12.018 1.00 97.94 167 ARG A CA 1
ATOM 1305 C C . ARG A 1 167 ? 21.033 4.385 -13.104 1.00 97.94 167 ARG A C 1
ATOM 1307 O O . ARG A 1 167 ? 21.567 4.354 -14.215 1.00 97.94 167 ARG A O 1
ATOM 1314 N N . PRO A 1 168 ? 20.029 5.213 -12.796 1.00 97.12 168 PRO A N 1
ATOM 1315 C CA . PRO A 1 168 ? 19.592 6.228 -13.733 1.00 97.12 168 PRO A CA 1
ATOM 1316 C C . PRO A 1 168 ? 20.700 7.276 -13.927 1.00 97.12 168 PRO A C 1
ATOM 1318 O O . PRO A 1 168 ? 21.480 7.549 -13.016 1.00 97.12 168 PRO A O 1
ATOM 1321 N N . THR A 1 169 ? 20.768 7.887 -15.111 1.00 95.62 169 THR A N 1
ATOM 1322 C CA . THR A 1 169 ? 21.750 8.946 -15.415 1.00 95.62 169 THR A CA 1
ATOM 1323 C C . THR A 1 169 ? 21.544 10.189 -14.546 1.00 95.62 169 THR A C 1
ATOM 1325 O O . THR A 1 169 ? 22.495 10.899 -14.236 1.00 95.62 169 THR A O 1
ATOM 1328 N N . GLN A 1 170 ? 20.300 10.436 -14.139 1.00 94.69 170 GLN A N 1
ATOM 1329 C CA . GLN A 1 170 ? 19.913 11.472 -13.187 1.00 94.69 170 GLN A CA 1
ATOM 1330 C C . GLN A 1 170 ? 19.122 10.828 -12.052 1.00 94.69 170 GLN A C 1
ATOM 1332 O O . GLN A 1 170 ? 18.349 9.906 -12.295 1.00 94.69 170 GLN A O 1
ATOM 1337 N N . SER A 1 171 ? 19.287 11.310 -10.824 1.00 92.69 171 SER A N 1
ATOM 1338 C CA . SER A 1 171 ? 18.637 10.708 -9.652 1.00 92.69 171 SER A CA 1
ATOM 1339 C C . SER A 1 171 ? 17.212 11.202 -9.381 1.00 92.69 171 SER A C 1
ATOM 1341 O O . SER A 1 171 ? 16.552 10.626 -8.527 1.00 92.69 171 SER A O 1
ATOM 1343 N N . GLY A 1 172 ? 16.696 12.202 -10.100 1.00 89.94 172 GLY A N 1
ATOM 1344 C CA . GLY A 1 172 ? 15.338 12.726 -9.891 1.00 89.94 172 GLY A CA 1
ATOM 1345 C C . GLY A 1 172 ? 15.292 13.941 -8.952 1.00 89.94 172 GLY A C 1
ATOM 1346 O O . GLY A 1 172 ? 16.327 14.580 -8.750 1.00 89.94 172 GLY A O 1
ATOM 1347 N N . PRO A 1 173 ? 14.120 14.295 -8.383 1.00 96.31 173 PRO A N 1
ATOM 1348 C CA . PRO A 1 173 ? 12.996 13.412 -8.055 1.00 96.31 173 PRO A CA 1
ATOM 1349 C C . PRO A 1 173 ? 12.116 13.045 -9.251 1.00 96.31 173 PRO A C 1
ATOM 1351 O O . PRO A 1 173 ? 11.730 13.895 -10.047 1.00 96.31 173 PRO A O 1
ATOM 1354 N N . PHE A 1 174 ? 11.746 11.771 -9.336 1.00 97.75 174 PHE A N 1
ATOM 1355 C CA . PHE A 1 174 ? 10.837 11.266 -10.360 1.00 97.75 174 PHE A CA 1
ATOM 1356 C C . PHE A 1 174 ? 9.437 11.062 -9.789 1.00 97.75 174 PHE A C 1
ATOM 1358 O O . PHE A 1 174 ? 9.268 10.822 -8.594 1.00 97.75 174 PHE A O 1
ATOM 1365 N N . LYS A 1 175 ? 8.426 11.152 -10.654 1.00 98.00 175 LYS A N 1
ATOM 1366 C CA . LYS A 1 175 ? 7.016 10.906 -10.312 1.00 98.00 175 LYS A CA 1
ATOM 1367 C C . LYS A 1 175 ? 6.481 9.625 -10.926 1.00 98.00 175 LYS A C 1
ATOM 1369 O O . LYS A 1 175 ? 5.464 9.115 -10.468 1.00 98.00 175 LYS A O 1
ATOM 1374 N N . THR A 1 176 ? 7.116 9.135 -11.985 1.00 98.19 176 THR A N 1
ATOM 1375 C CA . THR A 1 176 ? 6.648 7.956 -12.707 1.00 98.19 176 THR A CA 1
ATOM 1376 C C . THR A 1 176 ? 7.791 7.036 -13.104 1.00 98.19 176 THR A C 1
ATOM 1378 O O . THR A 1 176 ? 8.926 7.485 -13.284 1.00 98.19 176 THR A O 1
ATOM 1381 N N . VAL A 1 177 ? 7.459 5.754 -13.263 1.00 98.38 177 VAL A N 1
ATOM 1382 C CA . VAL A 1 177 ? 8.313 4.744 -13.887 1.00 98.38 177 VAL A CA 1
ATOM 1383 C C . VAL A 1 177 ? 7.525 3.961 -14.929 1.00 98.38 177 VAL A C 1
ATOM 1385 O O . VAL A 1 177 ? 6.468 3.405 -14.647 1.00 98.38 177 VAL A O 1
ATOM 1388 N N . GLU A 1 178 ? 8.056 3.870 -16.135 1.00 98.12 178 GLU A N 1
ATOM 1389 C CA . GLU A 1 178 ? 7.566 2.982 -17.179 1.00 98.12 178 GLU A CA 1
ATOM 1390 C C . GLU A 1 178 ? 8.595 1.886 -17.436 1.00 98.12 178 GLU A C 1
ATOM 1392 O O . GLU A 1 178 ? 9.791 2.150 -17.574 1.00 98.12 178 GLU A O 1
ATOM 1397 N N . ILE A 1 179 ? 8.116 0.646 -17.484 1.00 98.06 179 ILE A N 1
ATOM 1398 C CA . ILE A 1 179 ? 8.908 -0.512 -17.882 1.00 98.06 179 ILE A CA 1
ATOM 1399 C C . ILE A 1 179 ? 8.406 -0.901 -19.263 1.00 98.06 179 ILE A C 1
ATOM 1401 O O . ILE A 1 179 ? 7.231 -1.217 -19.396 1.00 98.06 179 ILE A O 1
ATOM 1405 N N . ALA A 1 180 ? 9.281 -0.873 -20.260 1.00 97.25 180 ALA A N 1
ATOM 1406 C CA . ALA A 1 180 ? 8.995 -1.361 -21.601 1.00 97.25 180 ALA A CA 1
ATOM 1407 C C . ALA A 1 180 ? 9.857 -2.599 -21.858 1.00 97.25 180 ALA A C 1
ATOM 1409 O O . ALA A 1 180 ? 11.092 -2.516 -21.868 1.00 97.25 180 ALA A O 1
ATOM 1410 N N . VAL A 1 181 ? 9.210 -3.750 -22.030 1.00 96.94 181 VAL A N 1
ATOM 1411 C CA . VAL A 1 181 ? 9.885 -5.024 -22.300 1.00 96.94 181 VAL A CA 1
ATOM 1412 C C . VAL A 1 181 ? 9.845 -5.276 -23.804 1.00 96.94 181 VAL A C 1
ATOM 1414 O O . VAL A 1 181 ? 8.779 -5.332 -24.412 1.00 96.94 181 VAL A O 1
ATOM 1417 N N . GLY A 1 182 ? 11.016 -5.396 -24.430 1.00 96.12 182 GLY A N 1
ATOM 1418 C CA . GLY A 1 182 ? 11.115 -5.679 -25.858 1.00 96.12 182 GLY A CA 1
ATOM 1419 C C . GLY A 1 182 ? 10.457 -7.012 -26.231 1.00 96.12 182 GLY A C 1
ATOM 1420 O O . GLY A 1 182 ? 10.502 -7.983 -25.475 1.00 96.12 182 GLY A O 1
ATOM 1421 N N . SER A 1 183 ? 9.861 -7.077 -27.423 1.00 95.31 183 SER A N 1
ATOM 1422 C CA . SER A 1 183 ? 9.103 -8.246 -27.904 1.00 95.31 183 SER A CA 1
ATOM 1423 C C . SER A 1 183 ? 9.927 -9.537 -28.050 1.00 95.31 183 SER A C 1
ATOM 1425 O O . SER A 1 183 ? 9.373 -10.633 -28.087 1.00 95.31 183 SER A O 1
ATOM 1427 N N . GLY A 1 184 ? 11.251 -9.412 -28.132 1.00 94.69 184 GLY A N 1
ATOM 1428 C CA . GLY A 1 184 ? 12.220 -10.500 -28.216 1.00 94.69 184 GLY A CA 1
ATOM 1429 C C . GLY A 1 184 ? 12.781 -10.967 -26.871 1.00 94.69 184 GLY A C 1
ATOM 1430 O O . GLY A 1 184 ? 13.636 -11.848 -26.885 1.00 94.69 184 GLY A O 1
ATOM 1431 N N . ILE A 1 185 ? 12.337 -10.399 -25.742 1.00 95.81 185 ILE A N 1
ATOM 1432 C CA . ILE A 1 185 ? 12.639 -10.906 -24.395 1.00 95.81 185 ILE A CA 1
ATOM 1433 C C . ILE A 1 185 ? 11.792 -12.158 -24.129 1.00 95.81 185 ILE A C 1
ATOM 1435 O O . ILE A 1 185 ? 10.582 -12.160 -24.356 1.00 95.81 185 ILE A O 1
ATOM 1439 N N . THR A 1 186 ? 12.400 -13.220 -23.607 1.00 96.12 186 THR A N 1
ATOM 1440 C CA . THR A 1 186 ? 11.701 -14.480 -23.308 1.00 96.12 186 THR A CA 1
ATOM 1441 C C . THR A 1 186 ? 10.688 -14.287 -22.183 1.00 96.12 186 THR A C 1
ATOM 1443 O O . THR A 1 186 ? 9.542 -14.729 -22.279 1.00 96.12 186 THR A O 1
ATOM 1446 N N . ASN A 1 187 ? 11.092 -13.592 -21.118 1.00 96.25 187 ASN A N 1
ATOM 1447 C CA . ASN A 1 187 ? 10.225 -13.300 -19.984 1.00 96.25 187 ASN A CA 1
ATOM 1448 C C . ASN A 1 187 ? 9.463 -11.975 -20.166 1.00 96.25 187 ASN A C 1
ATOM 1450 O O . ASN A 1 187 ? 9.848 -10.932 -19.642 1.00 96.25 187 ASN A O 1
ATOM 1454 N N . GLN A 1 188 ? 8.325 -12.023 -20.860 1.00 96.19 188 GLN A N 1
ATOM 1455 C CA . GLN A 1 188 ? 7.421 -10.868 -21.002 1.00 96.19 188 GLN A CA 1
ATOM 1456 C C . GLN A 1 188 ? 6.744 -10.447 -19.680 1.00 96.19 188 GLN A C 1
ATOM 1458 O O . GLN A 1 188 ? 6.110 -9.395 -19.609 1.00 96.19 188 GLN A O 1
ATOM 1463 N N . ALA A 1 189 ? 6.869 -11.256 -18.622 1.00 96.00 189 ALA A N 1
ATOM 1464 C CA . ALA A 1 189 ? 6.379 -10.951 -17.282 1.00 96.00 189 ALA A CA 1
ATOM 1465 C C . ALA A 1 189 ? 7.477 -10.405 -16.349 1.00 96.00 189 ALA A C 1
ATOM 1467 O O . ALA A 1 189 ? 7.226 -10.280 -15.148 1.00 96.00 189 ALA A O 1
ATOM 1468 N N . LEU A 1 190 ? 8.665 -10.077 -16.882 1.00 97.06 190 LEU A N 1
ATOM 1469 C CA . LEU A 1 190 ? 9.768 -9.496 -16.119 1.00 97.06 190 LEU A CA 1
ATOM 1470 C C . LEU A 1 190 ? 9.300 -8.263 -15.340 1.00 97.06 190 LEU A C 1
ATOM 1472 O O . LEU A 1 190 ? 8.551 -7.418 -15.844 1.00 97.06 190 LEU A O 1
ATOM 1476 N N . ARG A 1 191 ? 9.773 -8.156 -14.098 1.00 97.94 191 ARG A N 1
ATOM 1477 C CA . ARG A 1 191 ? 9.491 -7.016 -13.231 1.00 97.94 191 ARG A CA 1
ATOM 1478 C C . ARG A 1 191 ? 10.781 -6.349 -12.795 1.00 97.94 191 ARG A C 1
ATOM 1480 O O . ARG A 1 191 ? 11.813 -6.997 -12.631 1.00 97.94 191 ARG A O 1
ATOM 1487 N N . CYS A 1 192 ? 10.687 -5.052 -12.556 1.00 98.50 192 CYS A N 1
ATOM 1488 C CA . CYS A 1 192 ? 11.769 -4.247 -12.026 1.00 98.50 192 CYS A CA 1
ATOM 1489 C C . CYS A 1 192 ? 11.323 -3.540 -10.750 1.00 98.50 192 CYS A C 1
ATOM 1491 O O . CYS A 1 192 ? 10.222 -3.006 -10.674 1.00 98.50 192 CYS A O 1
ATOM 1493 N N . GLN A 1 193 ? 12.183 -3.515 -9.748 1.00 98.50 193 GLN A N 1
ATOM 1494 C CA . GLN A 1 193 ? 12.042 -2.722 -8.543 1.00 98.50 193 GLN A CA 1
ATOM 1495 C C . GLN A 1 193 ? 12.893 -1.458 -8.676 1.00 98.50 193 GLN A C 1
ATOM 1497 O O . GLN A 1 193 ? 14.032 -1.503 -9.146 1.00 98.50 193 GLN A O 1
ATOM 1502 N N . VAL A 1 194 ? 12.334 -0.325 -8.262 1.00 98.38 194 VAL A N 1
ATOM 1503 C CA . VAL A 1 194 ? 13.052 0.951 -8.198 1.00 98.38 194 VAL A CA 1
ATOM 1504 C C . VAL A 1 194 ? 13.317 1.266 -6.734 1.00 98.38 194 VAL A C 1
ATOM 1506 O O . VAL A 1 194 ? 12.404 1.171 -5.914 1.00 98.38 194 VAL A O 1
ATOM 1509 N N . LEU A 1 195 ? 14.562 1.607 -6.414 1.00 98.38 195 LEU A N 1
ATOM 1510 C CA . LEU A 1 195 ? 15.012 1.872 -5.052 1.00 98.38 195 LEU A CA 1
ATOM 1511 C C . LEU A 1 195 ? 15.280 3.363 -4.847 1.00 98.38 195 LEU A C 1
ATOM 1513 O O . LEU A 1 195 ? 15.867 4.021 -5.715 1.00 98.38 195 LEU A O 1
ATOM 1517 N N . ASP A 1 196 ? 14.887 3.875 -3.685 1.00 98.25 196 ASP A N 1
ATOM 1518 C CA . ASP A 1 196 ? 15.146 5.252 -3.274 1.00 98.25 196 ASP A CA 1
ATOM 1519 C C . ASP A 1 196 ? 16.609 5.482 -2.847 1.00 98.25 196 ASP A C 1
ATOM 1521 O O . ASP A 1 196 ? 17.452 4.582 -2.912 1.00 98.25 196 ASP A O 1
ATOM 1525 N N . ASP A 1 197 ? 16.950 6.694 -2.410 1.00 97.44 197 ASP A N 1
ATOM 1526 C CA . ASP A 1 197 ? 18.286 7.058 -1.916 1.00 97.44 197 ASP A CA 1
ATOM 1527 C C . ASP A 1 197 ? 18.725 6.283 -0.660 1.00 97.44 197 ASP A C 1
ATOM 1529 O O . ASP A 1 197 ? 19.921 6.197 -0.373 1.00 97.44 197 ASP A O 1
ATOM 1533 N N . LYS A 1 198 ? 17.784 5.645 0.042 1.00 97.50 198 LYS A N 1
ATOM 1534 C CA . LYS A 1 198 ? 18.005 4.785 1.213 1.00 97.50 198 LYS A CA 1
ATOM 1535 C C . LYS A 1 198 ? 17.966 3.297 0.868 1.00 97.50 198 LYS A C 1
ATOM 1537 O O . LYS A 1 198 ? 17.988 2.463 1.771 1.00 97.50 198 LYS A O 1
ATOM 1542 N N . SER A 1 199 ? 17.954 2.954 -0.422 1.00 97.56 199 SER A N 1
ATOM 1543 C CA . SER A 1 199 ? 17.826 1.579 -0.920 1.00 97.56 199 SER A CA 1
ATOM 1544 C C . SER A 1 199 ? 16.513 0.889 -0.520 1.00 97.56 199 SER A C 1
ATOM 1546 O O . SER A 1 199 ? 16.455 -0.340 -0.471 1.00 97.56 199 SER A O 1
ATOM 1548 N N . GLN A 1 200 ? 15.456 1.654 -0.238 1.00 96.81 200 GLN A N 1
ATOM 1549 C CA . GLN A 1 200 ? 14.122 1.120 0.015 1.00 96.81 200 GLN A CA 1
ATOM 1550 C C . GLN A 1 200 ? 13.310 1.059 -1.284 1.00 96.81 200 GLN A C 1
ATOM 1552 O O . GLN A 1 200 ? 13.426 1.954 -2.126 1.00 96.81 200 GLN A O 1
ATOM 1557 N N . PRO A 1 201 ? 12.479 0.022 -1.478 1.00 97.56 201 PRO A N 1
ATOM 1558 C CA . PRO A 1 201 ? 11.591 -0.046 -2.629 1.00 97.56 201 PRO A CA 1
ATOM 1559 C C . PRO A 1 201 ? 10.586 1.106 -2.662 1.00 97.56 201 PRO A C 1
ATOM 1561 O O . PRO A 1 201 ? 9.861 1.340 -1.697 1.00 97.56 201 PRO A O 1
ATOM 1564 N N . ILE A 1 202 ? 10.499 1.787 -3.802 1.00 97.38 202 ILE A N 1
ATOM 1565 C CA . ILE A 1 202 ? 9.519 2.852 -4.019 1.00 97.38 202 ILE A CA 1
ATOM 1566 C C . ILE A 1 202 ? 8.161 2.226 -4.335 1.00 97.38 202 ILE A C 1
ATOM 1568 O O . ILE A 1 202 ? 8.060 1.319 -5.160 1.00 97.38 202 ILE A O 1
ATOM 1572 N N . ILE A 1 203 ? 7.101 2.735 -3.705 1.00 96.19 203 ILE A N 1
ATOM 1573 C CA . ILE A 1 203 ? 5.727 2.291 -3.953 1.00 96.19 203 ILE A CA 1
ATOM 1574 C C . ILE A 1 203 ? 5.151 3.051 -5.150 1.00 96.19 203 ILE A C 1
ATOM 1576 O O . ILE A 1 203 ? 5.073 4.285 -5.144 1.00 96.19 203 ILE A O 1
ATOM 1580 N N . GLY A 1 204 ? 4.698 2.312 -6.161 1.00 96.19 204 GLY A N 1
ATOM 1581 C CA . GLY A 1 204 ? 3.996 2.854 -7.319 1.00 96.19 204 GLY A CA 1
ATOM 1582 C C . GLY A 1 204 ? 2.545 2.391 -7.406 1.00 96.19 204 GLY A C 1
ATOM 1583 O O . GLY A 1 204 ? 2.159 1.343 -6.893 1.00 96.19 204 GLY A O 1
ATOM 1584 N N . VAL A 1 205 ? 1.741 3.197 -8.090 1.00 94.75 205 VAL A N 1
ATOM 1585 C CA . VAL A 1 205 ? 0.306 3.024 -8.305 1.00 94.75 205 VAL A CA 1
ATOM 1586 C C . VAL A 1 205 ? 0.020 3.065 -9.803 1.00 94.75 205 VAL A C 1
ATOM 1588 O O . VAL A 1 205 ? 0.550 3.910 -10.525 1.00 94.75 205 VAL A O 1
ATOM 1591 N N . ARG A 1 206 ? -0.827 2.154 -10.286 1.00 94.88 206 ARG A N 1
ATOM 1592 C CA . ARG A 1 206 ? -1.334 2.152 -11.665 1.00 94.88 206 ARG A CA 1
ATOM 1593 C C . ARG A 1 206 ? -2.793 1.712 -11.676 1.00 94.88 206 ARG A C 1
ATOM 1595 O O . ARG A 1 206 ? -3.106 0.523 -11.584 1.00 94.88 206 ARG A O 1
ATOM 1602 N N . GLY A 1 207 ? -3.699 2.684 -11.770 1.00 91.31 207 GLY A N 1
ATOM 1603 C CA . GLY A 1 207 ? -5.122 2.451 -11.519 1.00 91.31 207 GLY A CA 1
ATOM 1604 C C . GLY A 1 207 ? -5.347 2.014 -10.067 1.00 91.31 207 GLY A C 1
ATOM 1605 O O . GLY A 1 207 ? -4.862 2.668 -9.153 1.00 91.31 207 GLY A O 1
ATOM 1606 N N . ALA A 1 208 ? -6.044 0.894 -9.857 1.00 88.50 208 ALA A N 1
ATOM 1607 C CA . ALA A 1 208 ? -6.262 0.316 -8.524 1.00 88.50 208 ALA A CA 1
ATOM 1608 C C . ALA A 1 208 ? -5.092 -0.552 -8.015 1.00 88.50 208 ALA A C 1
ATOM 1610 O O . ALA A 1 208 ? -5.120 -1.009 -6.875 1.00 88.50 208 ALA A O 1
ATOM 1611 N N . ALA A 1 209 ? -4.088 -0.830 -8.855 1.00 91.31 209 ALA A N 1
ATOM 1612 C CA . ALA A 1 209 ? -2.946 -1.647 -8.464 1.00 91.31 209 ALA A CA 1
ATOM 1613 C C . ALA A 1 209 ? -1.899 -0.798 -7.738 1.00 91.31 209 ALA A C 1
ATOM 1615 O O . ALA A 1 209 ? -1.530 0.271 -8.224 1.00 91.31 209 ALA A O 1
ATOM 1616 N N . VAL A 1 210 ? -1.384 -1.315 -6.626 1.00 92.94 210 VAL A N 1
ATOM 1617 C CA . VAL A 1 210 ? -0.267 -0.744 -5.870 1.00 92.94 210 VAL A CA 1
ATOM 1618 C C . VAL A 1 210 ? 0.795 -1.826 -5.715 1.00 92.94 210 VAL A C 1
ATOM 1620 O O . VAL A 1 210 ? 0.466 -2.964 -5.383 1.00 92.94 210 VAL A O 1
ATOM 1623 N N . ASP A 1 211 ? 2.051 -1.499 -5.996 1.00 96.38 211 ASP A N 1
ATOM 1624 C CA . ASP A 1 211 ? 3.154 -2.462 -5.957 1.00 96.38 211 ASP A CA 1
ATOM 1625 C C . ASP A 1 211 ? 4.494 -1.745 -5.722 1.00 96.38 211 ASP A C 1
ATOM 1627 O O . ASP A 1 211 ? 4.600 -0.528 -5.883 1.00 96.38 211 ASP A O 1
ATOM 1631 N N . VAL A 1 212 ? 5.526 -2.511 -5.373 1.00 97.25 212 VAL A N 1
ATOM 1632 C CA . VAL A 1 212 ? 6.934 -2.062 -5.324 1.00 97.25 212 VAL A CA 1
ATOM 1633 C C . VAL A 1 212 ? 7.788 -2.711 -6.413 1.00 97.25 212 VAL A C 1
ATOM 1635 O O . VAL A 1 212 ? 8.964 -2.395 -6.574 1.00 97.25 212 VAL A O 1
ATOM 1638 N N . THR A 1 213 ? 7.205 -3.648 -7.160 1.00 97.69 213 THR A N 1
ATOM 1639 C CA . THR A 1 213 ? 7.790 -4.222 -8.368 1.00 97.69 213 THR A CA 1
ATOM 1640 C C . THR A 1 213 ? 6.907 -3.847 -9.548 1.00 97.69 213 THR A C 1
ATOM 1642 O O . THR A 1 213 ? 5.685 -3.984 -9.498 1.00 97.69 213 THR A O 1
ATOM 1645 N N . PHE A 1 214 ? 7.506 -3.382 -10.632 1.00 97.69 214 PHE A N 1
ATOM 1646 C CA . PHE A 1 214 ? 6.817 -2.815 -11.781 1.00 97.69 214 PHE A CA 1
ATOM 1647 C C . PHE A 1 214 ? 7.028 -3.706 -12.992 1.00 97.69 214 PHE A C 1
ATOM 1649 O O . PHE A 1 214 ? 8.149 -4.092 -13.296 1.00 97.69 214 PHE A O 1
ATOM 1656 N N . GLY A 1 215 ? 5.946 -4.027 -13.690 1.00 97.00 215 GLY A N 1
ATOM 1657 C CA . GLY A 1 215 ? 6.000 -4.691 -14.989 1.00 97.00 215 GLY A CA 1
ATOM 1658 C C . GLY A 1 215 ? 5.332 -3.831 -16.052 1.00 97.00 215 GLY A C 1
ATOM 1659 O O . GLY A 1 215 ? 4.461 -3.012 -15.727 1.00 97.00 215 GLY A O 1
ATOM 1660 N N . ASP A 1 216 ? 5.710 -4.067 -17.305 1.00 95.50 216 ASP A N 1
ATOM 1661 C CA . ASP A 1 216 ? 5.163 -3.393 -18.484 1.00 95.50 216 ASP A CA 1
ATOM 1662 C C . ASP A 1 216 ? 3.644 -3.596 -18.566 1.00 95.50 216 ASP A C 1
ATOM 1664 O O . ASP A 1 216 ? 2.856 -2.675 -18.328 1.00 95.50 216 ASP A O 1
ATOM 1668 N N . ALA A 1 217 ? 3.215 -4.842 -18.781 1.00 92.88 217 ALA A N 1
ATOM 1669 C CA . ALA A 1 217 ? 1.816 -5.233 -18.963 1.00 92.88 217 ALA A CA 1
ATOM 1670 C C . ALA A 1 217 ? 1.045 -4.417 -20.028 1.00 92.88 217 ALA A C 1
ATOM 1672 O O . ALA A 1 217 ? -0.184 -4.498 -20.055 1.00 92.88 217 ALA A O 1
ATOM 1673 N N . GLY A 1 218 ? 1.721 -3.618 -20.865 1.00 93.12 218 GLY A N 1
ATOM 1674 C CA . GLY A 1 218 ? 1.110 -2.781 -21.896 1.00 93.12 218 GLY A CA 1
ATOM 1675 C C . GLY A 1 218 ? 0.177 -1.691 -21.360 1.00 93.12 218 GLY A C 1
ATOM 1676 O O . GLY A 1 218 ? -0.699 -1.232 -22.087 1.00 93.12 218 GLY A O 1
ATOM 1677 N N . LYS A 1 219 ? 0.300 -1.306 -20.080 1.00 94.31 219 LYS A N 1
ATOM 1678 C CA . LYS A 1 219 ? -0.599 -0.331 -19.418 1.00 94.31 219 LYS A CA 1
ATOM 1679 C C . LYS A 1 219 ? 0.053 1.031 -19.163 1.00 94.31 219 LYS A C 1
ATOM 1681 O O . LYS A 1 219 ? -0.516 1.842 -18.436 1.00 94.31 219 LYS A O 1
ATOM 1686 N N . GLY A 1 220 ? 1.234 1.263 -19.731 1.00 95.25 220 GLY A N 1
ATOM 1687 C CA . GLY A 1 220 ? 2.004 2.491 -19.549 1.00 95.25 220 GLY A CA 1
ATOM 1688 C C . GLY A 1 220 ? 2.608 2.632 -18.149 1.00 95.25 220 GLY A C 1
ATOM 1689 O O . GLY A 1 220 ? 2.738 1.657 -17.396 1.00 95.25 220 GLY A O 1
ATOM 1690 N N . ALA A 1 221 ? 2.982 3.869 -17.822 1.00 97.69 221 ALA A N 1
ATOM 1691 C CA . ALA A 1 221 ? 3.735 4.212 -16.624 1.00 97.69 221 ALA A CA 1
ATOM 1692 C C . ALA A 1 221 ? 2.978 3.957 -15.307 1.00 97.69 221 ALA A C 1
ATOM 1694 O O . ALA A 1 221 ? 1.760 4.104 -15.199 1.00 97.69 221 ALA A O 1
ATOM 1695 N N . TRP A 1 222 ? 3.743 3.614 -14.278 1.00 98.06 222 TRP A N 1
ATOM 1696 C CA . TRP A 1 222 ? 3.348 3.639 -12.876 1.00 98.06 222 TRP A CA 1
ATOM 1697 C C . TRP A 1 222 ? 3.619 5.022 -12.292 1.00 98.06 222 TRP A C 1
ATOM 1699 O O . TRP A 1 222 ? 4.635 5.638 -12.605 1.00 98.06 222 TRP A O 1
ATOM 1709 N N . THR A 1 223 ? 2.747 5.493 -11.407 1.00 97.69 223 THR A N 1
ATOM 1710 C CA . THR A 1 223 ? 2.919 6.745 -10.663 1.00 97.69 223 THR A CA 1
ATOM 1711 C C . THR A 1 223 ? 3.418 6.441 -9.260 1.00 97.69 223 THR A C 1
ATOM 1713 O O . THR A 1 223 ? 2.786 5.677 -8.539 1.00 97.69 223 THR A O 1
ATOM 1716 N N . PHE A 1 224 ? 4.536 7.022 -8.842 1.00 97.31 224 PHE A N 1
ATOM 1717 C CA . PHE A 1 224 ? 5.004 6.892 -7.464 1.00 97.31 224 PHE A CA 1
ATOM 1718 C C . PHE A 1 224 ? 4.033 7.578 -6.505 1.00 97.31 224 PHE A C 1
ATOM 1720 O O . PHE A 1 224 ? 3.553 8.676 -6.791 1.00 97.31 224 PHE A O 1
ATOM 1727 N N . ARG A 1 225 ? 3.751 6.944 -5.359 1.00 93.75 225 ARG A N 1
ATOM 1728 C CA . ARG A 1 225 ? 2.899 7.546 -4.314 1.00 93.75 225 ARG A CA 1
ATOM 1729 C C . ARG A 1 225 ? 3.462 8.878 -3.831 1.00 93.75 225 ARG A C 1
ATOM 1731 O O . ARG A 1 225 ? 2.718 9.836 -3.648 1.00 93.75 225 ARG A O 1
ATOM 1738 N N . THR A 1 226 ? 4.779 8.924 -3.685 1.00 94.38 226 THR A N 1
ATOM 1739 C CA . THR A 1 226 ? 5.535 10.119 -3.335 1.00 94.38 226 THR A CA 1
ATOM 1740 C C . THR A 1 226 ? 6.606 10.316 -4.400 1.00 94.38 226 THR A C 1
ATOM 1742 O O . THR A 1 226 ? 7.265 9.341 -4.760 1.00 94.38 226 THR A O 1
ATOM 1745 N N . PRO A 1 227 ? 6.805 11.534 -4.930 1.00 97.25 227 PRO A N 1
ATOM 1746 C CA . PRO A 1 227 ? 7.952 11.811 -5.780 1.00 97.25 227 PRO A CA 1
ATOM 1747 C C . PRO A 1 227 ? 9.252 11.488 -5.036 1.00 97.25 227 PRO A C 1
ATOM 1749 O O . PRO A 1 227 ? 9.441 11.929 -3.902 1.00 97.25 227 PRO A O 1
ATOM 1752 N N . SER A 1 228 ? 10.147 10.736 -5.668 1.00 97.88 228 SER A N 1
ATOM 1753 C CA . SER A 1 228 ? 11.305 10.158 -4.980 1.00 97.88 228 SER A CA 1
ATOM 1754 C C . SER A 1 228 ? 12.573 10.263 -5.811 1.00 97.88 228 SER A C 1
ATOM 1756 O O . SER A 1 228 ? 12.543 10.190 -7.044 1.00 97.88 228 SER A O 1
ATOM 1758 N N . LEU A 1 229 ? 13.702 10.420 -5.117 1.00 97.88 229 LEU A N 1
ATOM 1759 C CA . LEU A 1 229 ? 15.013 10.183 -5.706 1.00 97.88 229 LEU A CA 1
ATOM 1760 C C . LEU A 1 229 ? 15.164 8.689 -5.984 1.00 97.88 229 LEU A C 1
ATOM 1762 O O . LEU A 1 229 ? 14.714 7.871 -5.191 1.00 97.88 229 LEU A O 1
ATOM 1766 N N . VAL A 1 230 ? 15.806 8.339 -7.092 1.00 98.25 230 VAL A N 1
ATOM 1767 C CA . VAL A 1 230 ? 16.075 6.955 -7.480 1.00 98.25 230 VAL A CA 1
ATOM 1768 C C . VAL A 1 230 ? 17.577 6.721 -7.472 1.00 98.25 230 VAL A C 1
ATOM 1770 O O . VAL A 1 230 ? 18.320 7.351 -8.231 1.00 98.25 230 VAL A O 1
ATOM 1773 N N . SER A 1 231 ? 18.024 5.791 -6.629 1.00 98.25 231 SER A N 1
ATOM 1774 C CA . SER A 1 231 ? 19.438 5.414 -6.529 1.00 98.25 231 SER A CA 1
ATOM 1775 C C . SER A 1 231 ? 19.792 4.213 -7.398 1.00 98.25 231 SER A C 1
ATOM 1777 O O . SER A 1 231 ? 20.913 4.131 -7.908 1.00 98.25 231 SER A O 1
ATOM 1779 N N . ALA A 1 232 ? 18.847 3.289 -7.581 1.00 98.44 232 ALA A N 1
ATOM 1780 C CA . ALA A 1 232 ? 19.056 2.050 -8.309 1.00 98.44 232 ALA A CA 1
ATOM 1781 C C . ALA A 1 232 ? 17.753 1.511 -8.908 1.00 98.44 232 ALA A C 1
ATOM 1783 O O . ALA A 1 232 ? 16.651 1.748 -8.414 1.00 98.44 232 ALA A O 1
ATOM 1784 N N . ILE A 1 233 ? 17.917 0.748 -9.980 1.00 98.50 233 ILE A N 1
ATOM 1785 C CA . ILE A 1 233 ? 16.874 -0.018 -10.651 1.00 98.50 233 ILE A CA 1
ATOM 1786 C C . ILE A 1 233 ? 17.371 -1.457 -10.702 1.00 98.50 233 ILE A C 1
ATOM 1788 O O . ILE A 1 233 ? 18.495 -1.700 -11.143 1.00 98.50 233 ILE A O 1
ATOM 1792 N N . VAL A 1 234 ? 16.547 -2.397 -10.256 1.00 98.50 234 VAL A N 1
ATOM 1793 C CA . VAL A 1 234 ? 16.862 -3.828 -10.244 1.00 98.50 234 VAL A CA 1
ATOM 1794 C C . VAL A 1 234 ? 15.761 -4.555 -10.997 1.00 98.50 234 VAL A C 1
ATOM 1796 O O . VAL A 1 234 ? 14.600 -4.403 -10.643 1.00 98.50 234 VAL A O 1
ATOM 1799 N N . CYS A 1 235 ? 16.095 -5.337 -12.015 1.00 98.38 235 CYS A N 1
ATOM 1800 C CA . CYS A 1 235 ? 15.155 -6.221 -12.701 1.00 98.38 235 CYS A CA 1
ATOM 1801 C C . CYS A 1 235 ? 15.550 -7.671 -12.424 1.00 98.38 235 CYS A C 1
ATOM 1803 O O . CYS A 1 235 ? 16.725 -8.020 -12.540 1.00 98.38 235 CYS A O 1
ATOM 1805 N N . ASP A 1 236 ? 14.577 -8.489 -12.032 1.00 97.94 236 ASP A N 1
ATOM 1806 C CA . ASP A 1 236 ? 14.808 -9.864 -11.586 1.00 97.94 236 ASP A CA 1
ATOM 1807 C C . ASP A 1 236 ? 13.612 -10.755 -11.954 1.00 97.94 236 ASP A C 1
ATOM 1809 O O . ASP A 1 236 ?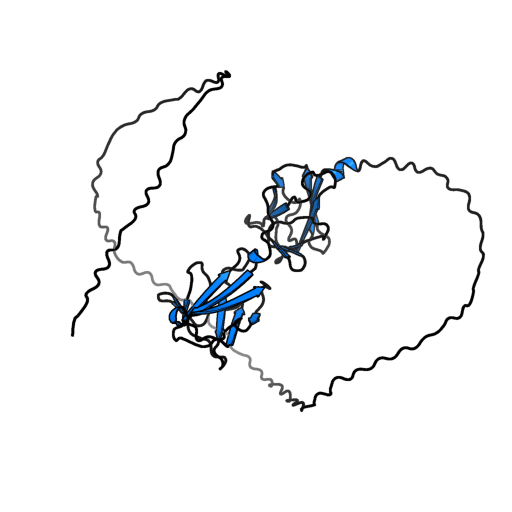 12.456 -10.368 -11.753 1.00 97.94 236 ASP A O 1
ATOM 1813 N N . ASP A 1 237 ? 13.880 -11.954 -12.474 1.00 96.25 237 ASP A N 1
ATOM 1814 C CA . ASP A 1 237 ? 12.851 -12.941 -12.844 1.00 96.25 237 ASP A CA 1
ATOM 1815 C C . ASP A 1 237 ? 12.082 -13.494 -11.628 1.00 96.25 237 ASP A C 1
ATOM 1817 O O . ASP A 1 237 ? 10.954 -13.980 -11.754 1.00 96.25 237 ASP A O 1
ATOM 1821 N N . GLY A 1 238 ? 12.678 -13.430 -10.438 1.00 97.12 238 GLY A N 1
ATOM 1822 C CA . GLY A 1 238 ? 12.083 -13.845 -9.174 1.00 97.12 238 GLY A CA 1
ATOM 1823 C C . GLY A 1 238 ? 11.085 -12.841 -8.598 1.00 97.12 238 GLY A C 1
ATOM 1824 O O . GLY A 1 238 ? 10.326 -13.198 -7.689 1.00 97.12 238 GLY A O 1
ATOM 1825 N N . PHE A 1 239 ? 11.040 -11.607 -9.110 1.00 97.25 239 PHE A N 1
ATOM 1826 C CA . PHE A 1 239 ? 10.091 -10.604 -8.639 1.00 97.25 239 PHE A CA 1
ATOM 1827 C C . PHE A 1 239 ? 8.659 -10.944 -9.045 1.00 97.25 239 PHE A C 1
ATOM 1829 O O . PHE A 1 239 ? 8.326 -11.159 -10.209 1.00 97.25 239 PHE A O 1
ATOM 1836 N N . LYS A 1 240 ? 7.772 -10.935 -8.049 1.00 95.12 240 LYS A N 1
ATOM 1837 C CA . LYS A 1 240 ? 6.342 -11.203 -8.204 1.00 95.12 240 LYS A CA 1
ATOM 1838 C C . LYS A 1 240 ? 5.549 -9.982 -7.781 1.00 95.12 240 LYS A C 1
ATOM 1840 O O . LYS A 1 240 ? 5.955 -9.261 -6.875 1.00 95.12 240 LYS A O 1
ATOM 1845 N N . SER A 1 241 ? 4.398 -9.783 -8.417 1.00 93.06 241 SER A N 1
ATOM 1846 C CA . SER A 1 241 ? 3.453 -8.777 -7.942 1.00 93.06 241 SER A CA 1
ATOM 1847 C C . SER A 1 241 ? 2.946 -9.163 -6.557 1.00 93.06 241 SER A C 1
ATOM 1849 O O . SER A 1 241 ? 2.597 -10.325 -6.334 1.00 93.06 241 SER A O 1
ATOM 1851 N N . LEU A 1 242 ? 2.883 -8.194 -5.646 1.00 90.25 242 LEU A N 1
ATOM 1852 C CA . LEU A 1 242 ? 2.381 -8.429 -4.291 1.00 90.25 242 LEU A CA 1
ATOM 1853 C C . LEU A 1 242 ? 0.845 -8.568 -4.245 1.00 90.25 242 LEU A C 1
ATOM 1855 O O . LEU A 1 242 ? 0.295 -9.085 -3.274 1.00 90.25 242 LEU A O 1
ATOM 1859 N N . GLY A 1 243 ? 0.147 -8.170 -5.316 1.00 88.38 243 GLY A N 1
ATOM 1860 C CA . GLY A 1 243 ? -1.308 -8.269 -5.427 1.00 88.38 243 GLY A CA 1
ATOM 1861 C C . GLY A 1 243 ? -2.064 -7.322 -4.487 1.00 88.38 243 GLY A C 1
ATOM 1862 O O . GLY A 1 243 ? -1.482 -6.474 -3.821 1.00 88.38 243 GLY A O 1
ATOM 1863 N N . ALA A 1 244 ? -3.391 -7.466 -4.430 1.00 86.56 244 ALA A N 1
ATOM 1864 C CA . ALA A 1 244 ? -4.252 -6.587 -3.629 1.00 86.56 244 ALA A CA 1
ATOM 1865 C C . ALA A 1 244 ? -4.064 -6.752 -2.108 1.00 86.56 244 ALA A C 1
ATOM 1867 O O . ALA A 1 244 ? -4.317 -5.819 -1.356 1.00 86.56 244 ALA A O 1
ATOM 1868 N N . ALA A 1 245 ? -3.588 -7.918 -1.656 1.00 87.94 245 ALA A N 1
ATOM 1869 C CA . ALA A 1 245 ? -3.320 -8.176 -0.241 1.00 87.94 245 ALA A CA 1
ATOM 1870 C C . ALA A 1 245 ? -2.177 -7.302 0.311 1.00 87.94 245 ALA A C 1
ATOM 1872 O O . ALA A 1 245 ? -2.108 -7.053 1.511 1.00 87.94 245 ALA A O 1
ATOM 1873 N N . ALA A 1 246 ? -1.293 -6.814 -0.564 1.00 91.00 246 ALA A N 1
ATOM 1874 C CA . ALA A 1 246 ? -0.153 -5.983 -0.196 1.00 91.00 246 ALA A CA 1
ATOM 1875 C C . ALA A 1 246 ? -0.562 -4.663 0.470 1.00 91.00 246 ALA A C 1
ATOM 1877 O O . ALA A 1 246 ? 0.154 -4.142 1.318 1.00 91.00 246 ALA A O 1
ATOM 1878 N N . THR A 1 247 ? -1.716 -4.137 0.069 1.00 92.62 247 THR A N 1
ATOM 1879 C CA . THR A 1 247 ? -2.290 -2.862 0.504 1.00 92.62 247 THR A CA 1
ATOM 1880 C C . THR A 1 247 ? -3.597 -3.040 1.264 1.00 92.62 247 THR A C 1
ATOM 1882 O O . THR A 1 247 ? -4.378 -2.099 1.418 1.00 92.62 247 THR A O 1
ATOM 1885 N N . GLU A 1 248 ? -3.882 -4.263 1.699 1.00 94.00 248 GLU A N 1
ATOM 1886 C CA . GLU A 1 248 ? -5.104 -4.552 2.424 1.00 94.00 248 GLU A CA 1
ATOM 1887 C C . GLU A 1 248 ? -4.993 -4.040 3.861 1.00 94.00 248 GLU A C 1
ATOM 1889 O O . GLU A 1 248 ? -4.022 -4.311 4.563 1.00 94.00 248 GLU A O 1
ATOM 1894 N N . ILE A 1 249 ? -6.015 -3.320 4.308 1.00 96.81 249 ILE A N 1
ATOM 1895 C CA . ILE A 1 249 ? -6.213 -2.990 5.717 1.00 96.81 249 ILE A CA 1
ATOM 1896 C C . ILE A 1 249 ? -7.408 -3.815 6.174 1.00 96.81 249 ILE A C 1
ATOM 1898 O O . ILE A 1 249 ? -8.519 -3.633 5.668 1.00 96.81 249 ILE A O 1
ATOM 1902 N N . ARG A 1 250 ? -7.204 -4.727 7.120 1.00 97.62 250 ARG A N 1
ATOM 1903 C CA . ARG A 1 250 ? -8.260 -5.613 7.614 1.00 97.62 250 ARG A CA 1
ATOM 1904 C C . ARG A 1 250 ? -8.470 -5.398 9.100 1.00 97.62 250 ARG A C 1
ATOM 1906 O O . ARG A 1 250 ? -7.545 -5.557 9.888 1.00 97.62 250 ARG A O 1
ATOM 1913 N N . VAL A 1 251 ? -9.706 -5.091 9.477 1.00 98.25 251 VAL A N 1
ATOM 1914 C CA . VAL A 1 251 ? -10.131 -5.034 10.877 1.00 98.25 251 VAL A CA 1
ATOM 1915 C C . VAL A 1 251 ? -10.981 -6.260 11.169 1.00 98.25 251 VAL A C 1
ATOM 1917 O O . VAL A 1 251 ? -11.988 -6.494 10.499 1.00 98.25 251 VAL A O 1
ATOM 1920 N N . VAL A 1 252 ? -10.555 -7.052 12.149 1.00 98.38 252 VAL A N 1
ATOM 1921 C CA . VAL A 1 252 ? -11.250 -8.251 12.620 1.00 98.38 252 VAL A CA 1
ATOM 1922 C C . VAL A 1 252 ? -11.827 -7.955 13.996 1.00 98.38 252 VAL A C 1
ATOM 1924 O O . VAL A 1 252 ? -11.094 -7.578 14.902 1.00 98.38 252 VAL A O 1
ATOM 1927 N N . LEU A 1 253 ? -13.133 -8.126 14.149 1.00 98.56 253 LEU A N 1
ATOM 1928 C CA . LEU A 1 253 ? -13.842 -8.027 15.422 1.00 98.56 253 LEU A CA 1
ATOM 1929 C C . LEU A 1 253 ? -14.302 -9.426 15.822 1.00 98.56 253 LEU A C 1
ATOM 1931 O O . LEU A 1 253 ? -14.792 -10.169 14.968 1.00 98.56 253 LEU A O 1
ATOM 1935 N N . ALA A 1 254 ? -14.151 -9.801 17.092 1.00 98.44 254 ALA A N 1
ATOM 1936 C CA . ALA A 1 254 ? -14.500 -11.146 17.543 1.00 98.44 254 ALA A CA 1
ATOM 1937 C C . ALA A 1 254 ? -15.080 -11.183 18.960 1.00 98.44 254 ALA A C 1
ATOM 1939 O O . ALA A 1 254 ? -14.762 -10.366 19.827 1.00 98.44 254 ALA A O 1
ATOM 1940 N N . ASN A 1 255 ? -15.934 -12.175 19.194 1.00 98.38 255 ASN A N 1
ATOM 1941 C CA . ASN A 1 255 ? -16.375 -12.613 20.509 1.00 98.38 255 ASN A CA 1
ATOM 1942 C C . ASN A 1 255 ? -16.493 -14.139 20.498 1.00 98.38 255 ASN A C 1
ATOM 1944 O O . ASN A 1 255 ? -17.490 -14.697 20.041 1.00 98.38 255 ASN A O 1
ATOM 1948 N N . GLN A 1 256 ? -15.454 -14.808 20.999 1.00 97.00 256 GLN A N 1
ATOM 1949 C CA . GLN A 1 256 ? -15.367 -16.268 20.966 1.00 97.00 256 GLN A CA 1
ATOM 1950 C C . GLN A 1 256 ? -16.454 -16.939 21.811 1.00 97.00 256 GLN A C 1
ATOM 1952 O O . GLN A 1 256 ? -16.961 -17.984 21.421 1.00 97.00 256 GLN A O 1
ATOM 1957 N N . ALA A 1 257 ? -16.848 -16.334 22.937 1.00 97.25 257 ALA A N 1
ATOM 1958 C CA . ALA A 1 257 ? -17.870 -16.897 23.817 1.00 97.25 257 ALA A CA 1
ATOM 1959 C C . ALA A 1 257 ? -19.269 -16.902 23.177 1.00 97.25 257 ALA A C 1
ATOM 1961 O O . ALA A 1 257 ? -20.087 -17.756 23.506 1.00 97.25 257 ALA A O 1
ATOM 1962 N N . ALA A 1 258 ? -19.532 -15.954 22.274 1.00 96.88 258 ALA A N 1
ATOM 1963 C CA . ALA A 1 258 ? -20.797 -15.828 21.555 1.00 96.88 258 ALA A CA 1
ATOM 1964 C C . ALA A 1 258 ? -20.743 -16.377 20.117 1.00 96.88 258 ALA A C 1
ATOM 1966 O O . ALA A 1 258 ? -21.728 -16.254 19.397 1.00 96.88 258 ALA A O 1
ATOM 1967 N N . GLU A 1 259 ? -19.603 -16.931 19.686 1.00 96.75 259 GLU A N 1
ATOM 1968 C CA . GLU A 1 259 ? -19.353 -17.348 18.296 1.00 96.75 259 GLU A CA 1
ATOM 1969 C C . GLU A 1 259 ? -19.622 -16.229 17.263 1.00 96.75 259 GLU A C 1
ATOM 1971 O O . GLU A 1 259 ? -19.998 -16.485 16.120 1.00 96.75 259 GLU A O 1
ATOM 1976 N N . LEU A 1 260 ? -19.409 -14.966 17.657 1.00 97.31 260 LEU A N 1
ATOM 1977 C CA . LEU A 1 260 ? -19.592 -13.801 16.789 1.00 97.31 260 LEU A CA 1
ATOM 1978 C C . LEU A 1 260 ? -18.256 -13.335 16.214 1.00 97.31 260 LEU A C 1
ATOM 1980 O O . LEU A 1 260 ? -17.237 -13.280 16.908 1.00 97.31 260 LEU A O 1
ATOM 1984 N N . GLY A 1 261 ? -18.278 -12.927 14.948 1.00 97.19 261 GLY A N 1
ATOM 1985 C CA . GLY A 1 261 ? -17.122 -12.357 14.276 1.00 97.19 261 GLY A CA 1
ATOM 1986 C C . GLY A 1 261 ? -17.515 -11.472 13.102 1.00 97.19 261 GLY A C 1
ATOM 1987 O O . GLY A 1 261 ? -18.541 -11.686 12.460 1.00 97.19 261 GLY A O 1
ATOM 1988 N N . SER A 1 262 ? -16.678 -10.480 12.822 1.00 98.19 262 SER A N 1
ATOM 1989 C CA . SER A 1 262 ? -16.800 -9.591 11.670 1.00 98.19 262 SER A CA 1
ATOM 1990 C C . SER A 1 262 ? -15.418 -9.300 11.091 1.00 98.19 262 SER A C 1
ATOM 1992 O O . SER A 1 262 ? -14.422 -9.247 11.816 1.00 98.19 262 SER A O 1
ATOM 1994 N N . GLN A 1 263 ? -15.346 -9.152 9.769 1.00 98.19 263 GLN A N 1
ATOM 1995 C CA . GLN A 1 263 ? -14.120 -8.784 9.066 1.00 98.19 263 GLN A CA 1
ATOM 1996 C C . GLN A 1 263 ? -14.415 -7.691 8.049 1.00 98.19 263 GLN A C 1
ATOM 1998 O O . GLN A 1 263 ? -15.057 -7.935 7.026 1.00 98.19 263 GLN A O 1
ATOM 2003 N N . THR A 1 264 ? -13.888 -6.500 8.304 1.00 98.19 264 THR A N 1
ATOM 2004 C CA . THR A 1 264 ? -14.052 -5.349 7.419 1.00 98.19 264 THR A CA 1
ATOM 2005 C C . THR A 1 264 ? -12.732 -5.035 6.734 1.00 98.19 264 THR A C 1
ATOM 2007 O O . THR A 1 264 ? -11.702 -4.865 7.386 1.00 98.19 264 THR A O 1
ATOM 2010 N N . VAL A 1 265 ? -12.769 -4.951 5.404 1.00 97.19 265 VAL A N 1
ATOM 2011 C CA . VAL A 1 265 ? -11.602 -4.638 4.572 1.00 97.19 265 VAL A CA 1
ATOM 2012 C C . VAL A 1 265 ? -11.689 -3.206 4.048 1.00 97.19 265 VAL A C 1
ATOM 2014 O O . VAL A 1 265 ? -12.719 -2.767 3.517 1.00 97.19 265 VAL A O 1
ATOM 2017 N N . PHE A 1 266 ? -10.582 -2.484 4.157 1.00 95.81 266 PHE A N 1
ATOM 2018 C CA . PHE A 1 266 ? -10.368 -1.151 3.609 1.00 95.81 266 PHE A CA 1
ATOM 2019 C C . PHE A 1 266 ? -9.301 -1.216 2.515 1.00 95.81 266 PHE A C 1
ATOM 2021 O O . PHE A 1 266 ? -8.391 -2.044 2.558 1.00 95.81 266 PHE A O 1
ATOM 2028 N N . ALA A 1 267 ? -9.442 -0.350 1.515 1.00 88.81 267 ALA A N 1
ATOM 2029 C CA . ALA A 1 267 ? -8.415 -0.181 0.496 1.00 88.81 267 ALA A CA 1
ATOM 2030 C C . ALA A 1 267 ? -7.406 0.837 1.019 1.00 88.81 267 ALA A C 1
ATOM 2032 O O . ALA A 1 267 ? -7.829 1.877 1.507 1.00 88.81 267 ALA A O 1
ATOM 2033 N N . ASP A 1 268 ? -6.102 0.605 0.921 1.00 83.00 268 ASP A N 1
ATOM 2034 C CA . ASP A 1 268 ? -5.140 1.643 1.291 1.00 83.00 268 ASP A CA 1
ATOM 2035 C C . ASP A 1 268 ? -5.167 2.811 0.290 1.00 83.00 268 ASP A C 1
ATOM 2037 O O . ASP A 1 268 ? -4.635 2.731 -0.822 1.00 83.00 268 ASP A O 1
ATOM 2041 N N . SER A 1 269 ? -5.827 3.894 0.697 1.00 77.75 269 SER A N 1
ATOM 2042 C CA . SER A 1 269 ? -5.934 5.144 -0.054 1.00 77.75 269 SER A CA 1
ATOM 2043 C C . SER A 1 269 ? -5.038 6.255 0.494 1.00 77.75 269 SER A C 1
ATOM 2045 O O . SER A 1 269 ? -5.038 7.349 -0.067 1.00 77.75 269 SER A O 1
ATOM 2047 N N . GLY A 1 270 ? -4.323 6.022 1.603 1.00 84.94 270 GLY A N 1
ATOM 2048 C CA . GLY A 1 270 ? -3.645 7.090 2.346 1.00 84.94 270 GLY A CA 1
ATOM 2049 C C . GLY A 1 270 ? -4.586 8.176 2.894 1.00 84.94 270 GLY A C 1
ATOM 2050 O O . GLY A 1 270 ? -4.126 9.259 3.240 1.00 84.94 270 GLY A O 1
ATOM 2051 N N . ALA A 1 271 ? -5.897 7.919 2.958 1.00 91.69 271 ALA A N 1
ATOM 2052 C CA . ALA A 1 271 ? -6.902 8.861 3.443 1.00 91.69 271 ALA A CA 1
ATOM 2053 C C . ALA A 1 271 ? -7.808 8.226 4.505 1.00 91.69 271 ALA A C 1
ATOM 2055 O O . ALA A 1 271 ? -7.988 7.003 4.533 1.00 91.69 271 ALA A O 1
ATOM 2056 N N . ARG A 1 272 ? -8.430 9.080 5.332 1.00 96.62 272 ARG A N 1
ATOM 2057 C CA . ARG A 1 272 ? -9.438 8.681 6.321 1.00 96.62 272 ARG A CA 1
ATOM 2058 C C . ARG A 1 272 ? -10.561 7.891 5.655 1.00 96.62 272 ARG A C 1
ATOM 2060 O O . ARG A 1 272 ? -11.193 8.364 4.708 1.00 96.62 272 ARG A O 1
ATOM 2067 N N . GLN A 1 273 ? -10.858 6.718 6.198 1.00 97.69 273 GLN A N 1
ATOM 2068 C CA . GLN A 1 273 ? -11.970 5.876 5.774 1.00 97.69 273 GLN A CA 1
ATOM 2069 C C . GLN A 1 273 ? -12.830 5.477 6.959 1.00 97.69 273 GLN A C 1
ATOM 2071 O O . GLN A 1 273 ? -12.346 5.343 8.079 1.00 97.69 273 GLN A O 1
ATOM 2076 N N . GLN A 1 274 ? -14.112 5.261 6.687 1.00 97.94 274 GLN A N 1
ATOM 2077 C CA . GLN A 1 274 ? -15.090 4.844 7.675 1.00 97.94 274 GLN A CA 1
ATOM 2078 C C . GLN A 1 274 ? -16.025 3.811 7.051 1.00 97.94 274 GLN A C 1
ATOM 2080 O O . GLN A 1 274 ? -16.536 4.032 5.951 1.00 97.94 274 GLN A O 1
ATOM 2085 N N . LYS A 1 275 ? -16.212 2.675 7.726 1.00 98.38 275 LYS A N 1
ATOM 2086 C CA . LYS A 1 275 ? -17.128 1.606 7.307 1.00 98.38 275 LYS A CA 1
ATOM 2087 C C . LYS A 1 275 ? -17.772 0.940 8.527 1.00 98.38 275 LYS A C 1
ATOM 2089 O O . LYS A 1 275 ? -17.098 0.834 9.554 1.00 98.38 275 LYS A O 1
ATOM 2094 N N . PRO A 1 276 ? -19.011 0.439 8.413 1.00 98.25 276 PRO A N 1
ATOM 2095 C CA . PRO A 1 276 ? -19.577 -0.433 9.433 1.00 98.25 276 PRO A CA 1
ATOM 2096 C C . PRO A 1 276 ? -18.883 -1.809 9.440 1.00 98.25 276 PRO A C 1
ATOM 2098 O O . PRO A 1 276 ? -18.237 -2.192 8.449 1.00 98.25 276 PRO A O 1
ATOM 2101 N N . PRO A 1 277 ? -18.996 -2.575 10.537 1.00 98.12 277 PRO A N 1
ATOM 2102 C CA . PRO A 1 277 ? -18.672 -3.997 10.545 1.00 98.12 277 PRO A CA 1
ATOM 2103 C C . PRO A 1 277 ? -19.439 -4.767 9.458 1.00 98.12 277 PRO A C 1
ATOM 2105 O O . PRO A 1 277 ? -20.581 -4.457 9.131 1.00 98.12 277 PRO A O 1
ATOM 2108 N N . VAL A 1 278 ? -18.823 -5.803 8.886 1.00 98.06 278 VAL A N 1
ATOM 2109 C CA . VAL A 1 278 ? -19.494 -6.686 7.919 1.00 98.06 278 VAL A CA 1
ATOM 2110 C C . VAL A 1 278 ? -20.050 -7.921 8.631 1.00 98.06 278 VAL A C 1
ATOM 2112 O O . VAL A 1 278 ? -19.296 -8.730 9.164 1.00 98.06 278 VAL A O 1
ATOM 2115 N N . GLY A 1 279 ? -21.371 -8.104 8.585 1.00 95.88 279 GLY A N 1
ATOM 2116 C CA . GLY A 1 279 ? -22.064 -9.334 8.996 1.00 95.88 279 GLY A CA 1
ATOM 2117 C C . GLY A 1 279 ? -22.726 -9.284 10.376 1.00 95.88 279 GLY A C 1
ATOM 2118 O O . GLY A 1 279 ? -23.847 -9.763 10.513 1.00 95.88 279 GLY A O 1
ATOM 2119 N N . SER A 1 280 ? -22.078 -8.692 11.379 1.00 95.94 280 SER A N 1
ATOM 2120 C CA . SER A 1 280 ? -22.634 -8.493 12.724 1.00 95.94 280 SER A CA 1
ATOM 2121 C C . SER A 1 280 ? -22.094 -7.198 13.323 1.00 95.94 280 SER A C 1
ATOM 2123 O O . SER A 1 280 ? -20.924 -6.881 13.110 1.00 95.94 280 SER A O 1
ATOM 2125 N N . ASP A 1 281 ? -22.923 -6.512 14.109 1.00 96.94 281 ASP A N 1
ATOM 2126 C CA . ASP A 1 281 ? -22.547 -5.308 14.859 1.00 96.94 281 ASP A CA 1
ATOM 2127 C C . ASP A 1 281 ? -22.083 -5.634 16.293 1.00 96.94 281 ASP A C 1
ATOM 2129 O O . ASP A 1 281 ? -21.727 -4.740 17.056 1.00 96.94 281 ASP A O 1
ATOM 2133 N N . GLY A 1 282 ? -22.015 -6.920 16.663 1.00 95.81 282 GLY A N 1
ATOM 2134 C CA . GLY A 1 282 ? -21.536 -7.392 17.961 1.00 95.81 282 GLY A CA 1
ATOM 2135 C C . GLY A 1 282 ? -22.660 -7.909 18.866 1.00 95.81 282 GLY A C 1
ATOM 2136 O O . GLY A 1 282 ? -23.683 -8.379 18.363 1.00 95.81 282 GLY A O 1
ATOM 2137 N N . PRO A 1 283 ? -22.468 -7.895 20.198 1.00 98.06 283 PRO A N 1
ATOM 2138 C CA . PRO A 1 283 ? -21.371 -7.259 20.938 1.00 98.06 283 PRO A CA 1
ATOM 2139 C C . PRO A 1 283 ? -20.027 -8.015 20.857 1.00 98.06 283 PRO A C 1
ATOM 2141 O O . PRO A 1 283 ? -19.962 -9.227 21.084 1.00 98.06 283 PRO A O 1
ATOM 2144 N N . PHE A 1 284 ? -18.938 -7.288 20.596 1.00 98.50 284 PHE A N 1
ATOM 2145 C CA . PHE A 1 284 ? -17.577 -7.815 20.420 1.00 98.50 284 PHE A CA 1
ATOM 2146 C C . PHE A 1 284 ? -16.716 -7.701 21.683 1.00 98.50 284 PHE A C 1
ATOM 2148 O O . PHE A 1 284 ? -16.932 -6.823 22.515 1.00 98.50 284 PHE A O 1
ATOM 2155 N N . GLN A 1 285 ? -15.724 -8.586 21.814 1.00 98.62 285 GLN A N 1
ATOM 2156 C CA . GLN A 1 285 ? -14.772 -8.622 22.930 1.00 98.62 285 GLN A CA 1
ATOM 2157 C C . GLN A 1 285 ? -13.355 -8.221 22.506 1.00 98.62 285 GLN A C 1
ATOM 2159 O O . GLN A 1 285 ? -12.634 -7.614 23.299 1.00 98.62 285 GLN A O 1
ATOM 2164 N N . THR A 1 286 ? -12.943 -8.544 21.279 1.00 98.62 286 THR A N 1
ATOM 2165 C CA . THR A 1 286 ? -11.611 -8.211 20.763 1.00 98.62 286 THR A CA 1
ATOM 2166 C C . THR A 1 286 ? -11.677 -7.531 19.402 1.00 98.62 286 THR A C 1
ATOM 2168 O O . THR A 1 286 ? -12.660 -7.656 18.665 1.00 98.62 286 THR A O 1
ATOM 2171 N N . VAL A 1 287 ? -10.622 -6.776 19.093 1.00 98.62 287 VAL A N 1
ATOM 2172 C CA . VAL A 1 287 ? -10.390 -6.151 17.793 1.00 98.62 287 VAL A CA 1
ATOM 2173 C C . VAL A 1 287 ? -8.934 -6.324 17.373 1.00 98.62 287 VAL A C 1
ATOM 2175 O O . VAL A 1 287 ? -8.014 -6.068 18.144 1.00 98.62 287 VAL A O 1
ATOM 2178 N N . GLU A 1 288 ? -8.702 -6.737 16.137 1.00 98.38 288 GLU A N 1
ATOM 2179 C CA . GLU A 1 288 ? -7.374 -6.891 15.549 1.00 98.38 288 GLU A CA 1
ATOM 2180 C C . GLU A 1 288 ? -7.295 -6.064 14.264 1.00 98.38 288 GLU A C 1
ATOM 2182 O O . GLU A 1 288 ? -8.161 -6.170 13.394 1.00 98.38 288 GLU A O 1
ATOM 2187 N N . LEU A 1 289 ? -6.258 -5.236 14.143 1.00 98.19 289 LEU A N 1
ATOM 2188 C CA . LEU A 1 289 ? -5.894 -4.590 12.886 1.00 98.19 289 LEU A CA 1
ATOM 2189 C C . LEU A 1 289 ? -4.795 -5.426 12.241 1.00 98.19 289 LEU A C 1
ATOM 2191 O O . LEU A 1 289 ? -3.795 -5.682 12.898 1.00 98.19 289 LEU A O 1
ATOM 2195 N N . ARG A 1 290 ? -4.975 -5.808 10.979 1.00 97.25 290 ARG A N 1
ATOM 2196 C CA . ARG A 1 290 ? -3.955 -6.460 10.155 1.00 97.25 290 ARG A CA 1
ATOM 2197 C C . ARG A 1 290 ? -3.635 -5.574 8.968 1.00 97.25 290 ARG A C 1
ATOM 2199 O O . ARG A 1 290 ? -4.547 -5.188 8.226 1.00 97.25 290 ARG A O 1
ATOM 2206 N N . LEU A 1 291 ? -2.358 -5.262 8.801 1.00 96.19 291 LEU A N 1
ATOM 2207 C CA . LEU A 1 291 ? -1.876 -4.409 7.722 1.00 96.19 291 LEU A CA 1
ATOM 2208 C C . LEU A 1 291 ? -1.132 -5.225 6.664 1.00 96.19 291 LEU A C 1
ATOM 2210 O O . LEU A 1 291 ? -0.305 -6.083 6.970 1.00 96.19 291 LEU A O 1
ATOM 2214 N N . GLY A 1 292 ? -1.423 -4.947 5.396 1.00 94.69 292 GLY A N 1
ATOM 2215 C CA . GLY A 1 292 ? -0.616 -5.426 4.286 1.00 94.69 292 GLY A CA 1
ATOM 2216 C C . GLY A 1 292 ? 0.794 -4.814 4.316 1.00 94.69 292 GLY A C 1
ATOM 2217 O O . GLY A 1 292 ? 0.979 -3.711 4.830 1.00 94.69 292 GLY A O 1
ATOM 2218 N N . PRO A 1 293 ? 1.801 -5.485 3.731 1.00 93.12 293 PRO A N 1
ATOM 2219 C CA . PRO A 1 293 ? 3.208 -5.069 3.776 1.00 93.12 293 PRO A CA 1
ATOM 2220 C C . PRO A 1 293 ? 3.520 -3.697 3.156 1.00 93.12 293 PRO A C 1
ATOM 2222 O O . PRO A 1 293 ? 4.620 -3.190 3.352 1.00 93.12 293 PRO A O 1
ATOM 2225 N N . LEU A 1 294 ? 2.607 -3.117 2.370 1.00 92.81 294 LEU A N 1
ATOM 2226 C CA . LEU A 1 294 ? 2.763 -1.793 1.756 1.00 92.81 294 LEU A CA 1
ATOM 2227 C C . LEU A 1 294 ? 1.923 -0.703 2.431 1.00 92.81 294 LEU A C 1
ATOM 2229 O O . LEU A 1 294 ? 1.924 0.438 1.962 1.00 92.81 294 LEU A O 1
ATOM 2233 N N . VAL A 1 295 ? 1.188 -1.043 3.488 1.00 93.69 295 VAL A N 1
ATOM 2234 C CA . VAL A 1 295 ? 0.444 -0.069 4.285 1.00 93.69 295 VAL A CA 1
ATOM 2235 C C . VAL A 1 295 ? 1.382 0.549 5.317 1.00 93.69 295 VAL A C 1
ATOM 2237 O O . VAL A 1 295 ? 2.268 -0.123 5.840 1.00 93.69 295 VAL A O 1
ATOM 2240 N N . ASP A 1 296 ? 1.184 1.831 5.623 1.00 92.38 296 ASP A N 1
ATOM 2241 C CA . ASP A 1 296 ? 1.936 2.505 6.681 1.00 92.38 296 ASP A CA 1
ATOM 2242 C C . ASP A 1 296 ? 1.739 1.779 8.031 1.00 92.38 296 ASP A C 1
ATOM 2244 O O . ASP A 1 296 ? 0.610 1.728 8.532 1.00 92.38 296 ASP A O 1
ATOM 2248 N N . PRO A 1 297 ? 2.805 1.241 8.660 1.00 94.12 297 PRO A N 1
ATOM 2249 C CA . PRO A 1 297 ? 2.701 0.560 9.950 1.00 94.12 297 PRO A CA 1
ATOM 2250 C C . PRO A 1 297 ? 2.276 1.491 11.098 1.00 94.12 297 PRO A C 1
ATOM 2252 O O . PRO A 1 297 ? 1.904 1.010 12.173 1.00 94.12 297 PRO A O 1
ATOM 2255 N N . ALA A 1 298 ? 2.336 2.813 10.904 1.00 95.50 298 ALA A N 1
ATOM 2256 C CA . ALA A 1 298 ? 1.837 3.795 11.859 1.00 95.50 298 ALA A CA 1
ATOM 2257 C C . ALA A 1 298 ? 0.311 3.972 11.807 1.00 95.50 298 ALA A C 1
ATOM 2259 O O . ALA A 1 298 ? -0.235 4.547 12.751 1.00 95.50 298 ALA A O 1
ATOM 2260 N N . LEU A 1 299 ? -0.376 3.462 10.772 1.00 97.00 299 LEU A N 1
ATOM 2261 C CA . LEU A 1 299 ? -1.824 3.594 10.617 1.00 97.00 299 LEU A CA 1
ATOM 2262 C C . LEU A 1 299 ? -2.559 3.119 11.876 1.00 97.00 299 LEU A C 1
ATOM 2264 O O . LEU A 1 299 ? -2.339 2.011 12.384 1.00 97.00 299 LEU A O 1
ATOM 2268 N N . ARG A 1 300 ? -3.482 3.954 12.353 1.00 97.94 300 ARG A N 1
ATOM 2269 C CA . ARG A 1 300 ? -4.376 3.623 13.459 1.00 97.94 300 ARG A CA 1
ATOM 2270 C C . ARG A 1 300 ? -5.819 3.581 12.986 1.00 97.94 300 ARG A C 1
ATOM 2272 O O . ARG A 1 300 ? -6.226 4.296 12.070 1.00 97.94 300 ARG A O 1
ATOM 2279 N N . CYS A 1 301 ? -6.607 2.771 13.677 1.00 98.50 301 CYS A N 1
ATOM 2280 C CA . CYS A 1 301 ? -8.052 2.763 13.551 1.00 98.50 301 CYS A CA 1
ATOM 2281 C C . CYS A 1 301 ? -8.713 3.021 14.908 1.00 98.50 301 CYS A C 1
ATOM 2283 O O . CYS A 1 301 ? -8.126 2.806 15.967 1.00 98.50 301 CYS A O 1
ATOM 2285 N N . GLN A 1 302 ? -9.949 3.492 14.869 1.00 98.69 302 GLN A N 1
ATOM 2286 C CA . GLN A 1 302 ? -10.844 3.703 15.994 1.00 98.69 302 GLN A CA 1
ATOM 2287 C C . GLN A 1 302 ? -12.148 2.974 15.698 1.00 98.69 302 GLN A C 1
ATOM 2289 O O . GLN A 1 302 ? -12.620 2.980 14.563 1.00 98.69 302 GLN A O 1
ATOM 2294 N N . ILE A 1 303 ? -12.740 2.368 16.719 1.00 98.69 303 ILE A N 1
ATOM 2295 C CA . ILE A 1 303 ? -14.098 1.830 16.649 1.00 98.69 303 ILE A CA 1
ATOM 2296 C C . ILE A 1 303 ? -15.017 2.677 17.521 1.00 98.69 303 ILE A C 1
ATOM 2298 O O . ILE A 1 303 ? -14.609 3.129 18.595 1.00 98.69 303 ILE A O 1
ATOM 2302 N N . THR A 1 304 ? -16.240 2.907 17.055 1.00 98.69 304 THR A N 1
ATOM 2303 C CA . THR A 1 304 ? -17.254 3.668 17.790 1.00 98.69 304 THR A CA 1
ATOM 2304 C C . THR A 1 304 ? -18.501 2.834 18.032 1.00 98.69 304 THR A C 1
ATOM 2306 O O . THR A 1 304 ? -18.860 1.985 17.215 1.00 98.69 304 THR A O 1
ATOM 2309 N N . ASP A 1 305 ? -19.165 3.104 19.150 1.00 98.62 305 ASP A N 1
ATOM 2310 C CA . ASP A 1 305 ? -20.468 2.530 19.483 1.00 98.62 305 ASP A CA 1
ATOM 2311 C C . ASP A 1 305 ? -21.606 3.175 18.651 1.00 98.62 305 ASP A C 1
ATOM 2313 O O . ASP A 1 305 ? -21.367 4.168 17.952 1.00 98.62 305 ASP A O 1
ATOM 2317 N N . PRO A 1 306 ? -22.853 2.665 18.731 1.00 98.38 306 PRO A N 1
ATOM 2318 C CA . PRO A 1 306 ? -24.012 3.263 18.050 1.00 98.38 306 PRO A CA 1
ATOM 2319 C C . PRO A 1 306 ? -24.355 4.701 18.470 1.00 98.38 306 PRO A C 1
ATOM 2321 O O . PRO A 1 306 ? -25.127 5.379 17.795 1.00 98.38 306 PRO A O 1
ATOM 2324 N N . ALA A 1 307 ? -23.797 5.195 19.580 1.00 98.19 307 ALA A N 1
ATOM 2325 C CA . ALA A 1 307 ? -23.919 6.590 19.999 1.00 98.19 307 ALA A CA 1
ATOM 2326 C C . ALA A 1 307 ? -22.791 7.478 19.431 1.00 98.19 307 ALA A C 1
ATOM 2328 O O . ALA A 1 307 ? -22.711 8.662 19.772 1.00 98.19 307 ALA A O 1
ATOM 2329 N N . GLY A 1 308 ? -21.912 6.923 18.588 1.00 98.06 308 GLY A N 1
ATOM 2330 C CA . GLY A 1 308 ? -20.763 7.603 17.998 1.00 98.06 308 GLY A CA 1
ATOM 2331 C C . GLY A 1 308 ? -19.607 7.836 18.974 1.00 98.06 308 GLY A C 1
ATOM 2332 O O . GLY A 1 308 ? -18.707 8.622 18.672 1.00 98.06 308 GLY A O 1
ATOM 2333 N N . LYS A 1 309 ? -19.609 7.198 20.151 1.00 98.50 309 LYS A N 1
ATOM 2334 C CA . LYS A 1 309 ? -18.531 7.342 21.134 1.00 98.50 309 LYS A CA 1
ATOM 2335 C C . LYS A 1 309 ? -17.410 6.345 20.842 1.00 98.50 309 LYS A C 1
ATOM 2337 O O . LYS A 1 309 ? -17.695 5.172 20.598 1.00 98.50 309 LYS A O 1
ATOM 2342 N N . PRO A 1 310 ? -16.136 6.767 20.908 1.00 98.56 310 PRO A N 1
ATOM 2343 C CA . PRO A 1 310 ? -15.014 5.845 20.792 1.00 98.56 310 PRO A CA 1
ATOM 2344 C C . PRO A 1 310 ? -15.039 4.767 21.876 1.00 98.56 310 PRO A C 1
ATOM 2346 O O . PRO A 1 310 ? -15.217 5.072 23.057 1.00 98.56 310 PRO A O 1
ATOM 2349 N N . ILE A 1 311 ? -14.805 3.519 21.480 1.00 98.62 311 ILE A N 1
ATOM 2350 C CA . ILE A 1 311 ? -14.694 2.390 22.404 1.00 98.62 311 ILE A CA 1
ATOM 2351 C C . ILE A 1 311 ? -13.239 2.269 22.866 1.00 98.62 311 ILE A C 1
ATOM 2353 O O . ILE A 1 311 ? -12.310 2.252 22.056 1.00 98.62 311 ILE A O 1
ATOM 2357 N N . THR A 1 312 ? -13.037 2.169 24.180 1.00 98.69 312 THR A N 1
ATOM 2358 C CA . THR A 1 312 ? -11.709 1.968 24.765 1.00 98.69 312 THR A CA 1
ATOM 2359 C C . THR A 1 312 ? -11.248 0.528 24.586 1.00 98.69 312 THR A C 1
ATOM 2361 O O . THR A 1 312 ? -11.964 -0.423 24.909 1.00 98.69 312 THR A O 1
ATOM 2364 N N . VAL A 1 313 ? -10.011 0.373 24.135 1.00 98.62 313 VAL A N 1
ATOM 2365 C CA . VAL A 1 313 ? -9.335 -0.905 23.941 1.00 98.62 313 VAL A CA 1
ATOM 2366 C C . VAL A 1 313 ? -8.072 -0.985 24.793 1.00 98.62 313 VAL A C 1
ATOM 2368 O O . VAL A 1 313 ? -7.450 0.024 25.134 1.00 98.62 313 VAL A O 1
ATOM 2371 N N . VAL A 1 314 ? -7.700 -2.208 25.155 1.00 98.44 314 VAL A N 1
ATOM 2372 C CA . VAL A 1 314 ? -6.613 -2.529 26.074 1.00 98.44 314 VAL A CA 1
ATOM 2373 C C . VAL A 1 314 ? -5.732 -3.612 25.463 1.00 98.44 314 VAL A C 1
ATOM 2375 O O . VAL A 1 314 ? -6.227 -4.617 24.953 1.00 98.44 314 VAL A O 1
ATOM 2378 N N . ARG A 1 315 ? -4.412 -3.427 25.531 1.00 97.62 315 ARG A N 1
ATOM 2379 C CA . ARG A 1 315 ? -3.427 -4.455 25.165 1.00 97.62 315 ARG A CA 1
ATOM 2380 C C . ARG A 1 315 ? -2.252 -4.407 26.132 1.00 97.62 315 ARG A C 1
ATOM 2382 O O . ARG A 1 315 ? -1.420 -3.497 26.093 1.00 97.62 315 ARG A O 1
ATOM 2389 N N . GLY A 1 316 ? -2.195 -5.383 27.035 1.00 95.94 316 GLY A N 1
ATOM 2390 C CA . GLY A 1 316 ? -1.278 -5.343 28.173 1.00 95.94 316 GLY A CA 1
ATOM 2391 C C . GLY A 1 316 ? -1.592 -4.153 29.085 1.00 95.94 316 GLY A C 1
ATOM 2392 O O . GLY A 1 316 ? -2.697 -4.052 29.601 1.00 95.94 316 GLY A O 1
ATOM 2393 N N . GLN A 1 317 ? -0.625 -3.250 29.267 1.00 97.12 317 GLN A N 1
ATOM 2394 C CA . GLN A 1 317 ? -0.788 -2.023 30.066 1.00 97.12 317 GLN A CA 1
ATOM 2395 C C . GLN A 1 317 ? -1.253 -0.812 29.236 1.00 97.12 317 GLN A C 1
ATOM 2397 O O . GLN A 1 317 ? -1.510 0.253 29.792 1.00 97.12 317 GLN A O 1
ATOM 2402 N N . ALA A 1 318 ? -1.322 -0.936 27.905 1.00 97.19 318 ALA A N 1
ATOM 2403 C CA . ALA A 1 318 ? -1.746 0.157 27.038 1.00 97.19 318 ALA A CA 1
ATOM 2404 C C . ALA A 1 318 ? -3.275 0.243 27.007 1.00 97.19 318 ALA A C 1
ATOM 2406 O O . ALA A 1 318 ? -3.932 -0.750 26.698 1.00 97.19 318 ALA A O 1
ATOM 2407 N N . VAL A 1 319 ? -3.814 1.432 27.281 1.00 98.12 319 VAL A N 1
ATOM 2408 C CA . VAL A 1 319 ? -5.244 1.761 27.208 1.00 98.12 319 VAL A CA 1
ATOM 2409 C C . VAL A 1 319 ? -5.404 2.923 26.230 1.00 98.12 319 VAL A C 1
ATOM 2411 O O . VAL A 1 319 ? -4.743 3.949 26.396 1.00 98.12 319 VAL A O 1
ATOM 2414 N N . ALA A 1 320 ? -6.235 2.763 25.203 1.00 98.12 320 ALA A N 1
ATOM 2415 C CA . ALA A 1 320 ? -6.400 3.759 24.144 1.00 98.12 320 ALA A CA 1
ATOM 2416 C C . ALA A 1 320 ? -7.801 3.703 23.515 1.00 98.12 320 ALA A C 1
ATOM 2418 O O . ALA A 1 320 ? -8.526 2.727 23.677 1.00 98.12 320 ALA A O 1
ATOM 2419 N N . THR A 1 321 ? -8.176 4.746 22.776 1.00 98.38 321 THR A N 1
ATOM 2420 C CA . THR A 1 321 ? -9.388 4.787 21.928 1.00 98.38 321 THR A CA 1
ATOM 2421 C C . THR A 1 321 ? -9.065 4.640 20.439 1.00 98.38 321 THR A C 1
ATOM 2423 O O . THR A 1 321 ? -9.958 4.673 19.594 1.00 98.38 321 THR A O 1
ATOM 2426 N N . THR A 1 322 ? -7.783 4.491 20.111 1.00 98.38 322 THR A N 1
ATOM 2427 C CA . THR A 1 322 ? -7.273 4.128 18.792 1.00 98.38 322 THR A CA 1
ATOM 2428 C C . THR A 1 322 ? -6.342 2.931 18.953 1.00 98.38 322 THR A C 1
ATOM 2430 O O . THR A 1 322 ? -5.732 2.729 20.005 1.00 98.38 322 THR A O 1
ATOM 2433 N N . PHE A 1 323 ? -6.235 2.107 17.921 1.00 98.25 323 PHE A N 1
ATOM 2434 C CA . PHE A 1 323 ? -5.402 0.914 17.921 1.00 98.25 323 PHE A CA 1
ATOM 2435 C C . PHE A 1 323 ? -4.657 0.778 16.602 1.00 98.25 323 PHE A C 1
ATOM 2437 O O . PHE A 1 323 ? -5.121 1.215 15.555 1.00 98.25 323 PHE A O 1
ATOM 2444 N N . GLY A 1 324 ? -3.476 0.169 16.666 1.00 97.62 324 GLY A N 1
ATOM 2445 C CA . GLY A 1 324 ? -2.723 -0.247 15.487 1.00 97.62 324 GLY A CA 1
ATOM 2446 C C . GLY A 1 324 ? -2.295 -1.703 15.622 1.00 97.62 324 GLY A C 1
ATOM 2447 O O . GLY A 1 324 ? -2.304 -2.246 16.734 1.00 97.62 324 GLY A O 1
ATOM 2448 N N . ASP A 1 325 ? -1.890 -2.294 14.504 1.00 95.25 325 ASP A N 1
ATOM 2449 C CA . ASP A 1 325 ? -1.409 -3.673 14.417 1.00 95.25 325 ASP A CA 1
ATOM 2450 C C . ASP A 1 325 ? -0.161 -3.848 15.303 1.00 95.25 325 ASP A C 1
ATOM 2452 O O . ASP A 1 325 ? -0.210 -4.448 16.386 1.00 95.25 325 ASP A O 1
ATOM 2456 N N . ALA A 1 326 ? 0.924 -3.153 14.938 1.00 91.62 326 ALA A N 1
ATOM 2457 C CA . ALA A 1 326 ? 2.233 -3.215 15.592 1.00 91.62 326 ALA A CA 1
ATOM 2458 C C . ALA A 1 326 ? 2.762 -4.652 15.783 1.00 91.62 326 ALA A C 1
ATOM 2460 O O . ALA A 1 326 ? 3.532 -4.877 16.720 1.00 91.62 326 ALA A O 1
ATOM 2461 N N . ASP A 1 327 ? 2.296 -5.601 14.960 1.00 91.94 327 ASP A N 1
ATOM 2462 C CA . ASP A 1 327 ? 2.628 -7.030 14.990 1.00 91.94 327 ASP A CA 1
ATOM 2463 C C . ASP A 1 327 ? 2.455 -7.671 16.379 1.00 91.94 327 ASP A C 1
ATOM 2465 O O . ASP A 1 327 ? 3.173 -8.591 16.774 1.00 91.94 327 ASP A O 1
ATOM 2469 N N . LYS A 1 328 ? 1.516 -7.142 17.173 1.00 93.38 328 LYS A N 1
ATOM 2470 C CA . LYS A 1 328 ? 1.278 -7.541 18.574 1.00 93.38 328 LYS A CA 1
ATOM 2471 C C . LYS A 1 328 ? -0.065 -8.242 18.777 1.00 93.38 328 LYS A C 1
ATOM 2473 O O . LYS A 1 328 ? -0.449 -8.482 19.920 1.00 93.38 328 LYS A O 1
ATOM 2478 N N . GLY A 1 329 ? -0.760 -8.560 17.686 1.00 94.56 329 GLY A N 1
ATOM 2479 C CA . GLY A 1 329 ? -2.049 -9.242 17.699 1.00 94.56 329 GLY A CA 1
ATOM 2480 C C . GLY A 1 329 ? -3.193 -8.379 18.233 1.00 94.56 329 GLY A C 1
ATOM 2481 O O . GLY A 1 329 ? -3.136 -7.142 18.221 1.00 94.56 329 GLY A O 1
ATOM 2482 N N . GLU A 1 330 ? -4.241 -9.061 18.692 1.00 97.50 330 GLU A N 1
ATOM 2483 C CA . GLU A 1 330 ? -5.521 -8.465 19.069 1.00 97.50 330 GLU A CA 1
ATOM 2484 C C . GLU A 1 330 ? -5.457 -7.533 20.293 1.00 97.50 330 GLU A C 1
ATOM 2486 O O . GLU A 1 330 ? -4.637 -7.668 21.205 1.00 97.50 330 GLU A O 1
ATOM 2491 N N . TRP A 1 331 ? -6.372 -6.571 20.303 1.00 98.50 331 TRP A N 1
ATOM 2492 C CA . TRP A 1 331 ? -6.707 -5.711 21.426 1.00 98.50 331 TRP A CA 1
ATOM 2493 C C . TRP A 1 331 ? -8.004 -6.198 22.069 1.00 98.50 331 TRP A C 1
ATOM 2495 O O . TRP A 1 331 ? -8.932 -6.612 21.378 1.00 98.50 331 TRP A O 1
ATOM 2505 N N . THR A 1 332 ? -8.109 -6.099 23.390 1.00 98.50 332 THR A N 1
ATOM 2506 C CA . THR A 1 332 ? -9.339 -6.409 24.128 1.00 98.50 332 THR A CA 1
ATOM 2507 C C . THR A 1 332 ? -10.147 -5.134 24.334 1.00 98.50 332 THR A C 1
ATOM 2509 O O . THR A 1 332 ? -9.603 -4.124 24.770 1.00 98.50 332 THR A O 1
ATOM 2512 N N . LEU A 1 333 ? -11.446 -5.152 24.059 1.00 98.56 333 LEU A N 1
ATOM 2513 C CA . LEU A 1 333 ? -12.323 -4.037 24.405 1.00 98.56 333 LEU A CA 1
ATOM 2514 C C . LEU A 1 333 ? -12.478 -3.986 25.931 1.00 98.56 333 LEU A C 1
ATOM 2516 O O . LEU A 1 333 ? -12.728 -5.007 26.571 1.00 98.56 333 LEU A O 1
ATOM 2520 N N . GLN A 1 334 ? -12.345 -2.798 26.528 1.00 98.25 334 GLN A N 1
ATOM 2521 C CA . GLN A 1 334 ? -12.461 -2.635 27.984 1.00 98.25 334 GLN A CA 1
ATOM 2522 C C . GLN A 1 334 ? -13.841 -3.071 28.500 1.00 98.25 334 GLN A C 1
ATOM 2524 O O . GLN A 1 334 ? -13.983 -3.536 29.629 1.00 98.25 334 GLN A O 1
ATOM 2529 N N . THR A 1 335 ? -14.869 -2.905 27.675 1.00 98.12 335 THR A N 1
ATOM 2530 C CA . THR A 1 335 ? -16.217 -3.425 27.891 1.00 98.12 335 THR A CA 1
ATOM 2531 C C . THR A 1 335 ? -16.681 -4.038 26.583 1.00 98.12 335 THR A C 1
ATOM 2533 O O . THR A 1 335 ? -16.440 -3.464 25.525 1.00 98.12 335 THR A O 1
ATOM 2536 N N . GLN A 1 336 ? -17.309 -5.210 26.654 1.00 98.38 336 GLN A N 1
ATOM 2537 C CA . GLN A 1 336 ? -17.890 -5.850 25.482 1.00 98.38 336 GLN A CA 1
ATOM 2538 C C . GLN A 1 336 ? -18.966 -4.928 24.894 1.00 98.38 336 GLN A C 1
ATOM 2540 O O . GLN A 1 336 ? -19.889 -4.542 25.612 1.00 98.38 336 GLN A O 1
ATOM 2545 N N . SER A 1 337 ? -18.844 -4.574 23.616 1.00 98.50 337 SER A N 1
ATOM 2546 C CA . SER A 1 337 ? -19.646 -3.498 23.018 1.00 98.50 337 SER A CA 1
ATOM 2547 C C . SER A 1 337 ? -20.066 -3.820 21.594 1.00 98.50 337 SER A C 1
ATOM 2549 O O . SER A 1 337 ? -19.353 -4.508 20.861 1.00 98.50 337 SER A O 1
ATOM 2551 N N . GLU A 1 338 ? -21.218 -3.290 21.198 1.00 98.31 338 GLU A N 1
ATOM 2552 C CA . GLU A 1 338 ? -21.591 -3.186 19.789 1.00 98.31 338 GLU A CA 1
ATOM 2553 C C . GLU A 1 338 ? -20.717 -2.135 19.095 1.00 98.31 338 GLU A C 1
ATOM 2555 O O . GLU A 1 338 ? -20.329 -1.133 19.703 1.00 98.31 338 GLU A O 1
ATOM 2560 N N . VAL A 1 339 ? -20.392 -2.376 17.828 1.00 98.50 339 VAL A N 1
ATOM 2561 C CA . VAL A 1 339 ? -19.594 -1.481 16.989 1.00 98.50 339 VAL A CA 1
ATOM 2562 C C . VAL A 1 339 ? -20.462 -1.027 15.828 1.00 98.50 339 VAL A C 1
ATOM 2564 O O . VAL A 1 339 ? -20.940 -1.847 15.057 1.00 98.50 339 VAL A O 1
ATOM 2567 N N . ASP A 1 340 ? -20.617 0.282 15.685 1.00 98.56 340 ASP A N 1
ATOM 2568 C CA . ASP A 1 340 ? -21.376 0.894 14.591 1.00 98.56 340 ASP A CA 1
ATOM 2569 C C . ASP A 1 340 ? -20.450 1.303 13.440 1.00 98.56 340 ASP A C 1
ATOM 2571 O O . ASP A 1 340 ? -20.734 1.072 12.266 1.00 98.56 340 ASP A O 1
ATOM 2575 N N . ASN A 1 341 ? -19.282 1.864 13.765 1.00 98.56 341 ASN A N 1
ATOM 2576 C CA . ASN A 1 341 ? -18.325 2.324 12.766 1.00 98.56 341 ASN A CA 1
ATOM 2577 C C . ASN A 1 341 ? -16.883 1.962 13.123 1.00 98.56 341 ASN A C 1
ATOM 2579 O O . ASN A 1 341 ? -16.457 2.024 14.276 1.00 98.56 341 ASN A O 1
ATOM 2583 N N . ILE A 1 342 ? -16.114 1.646 12.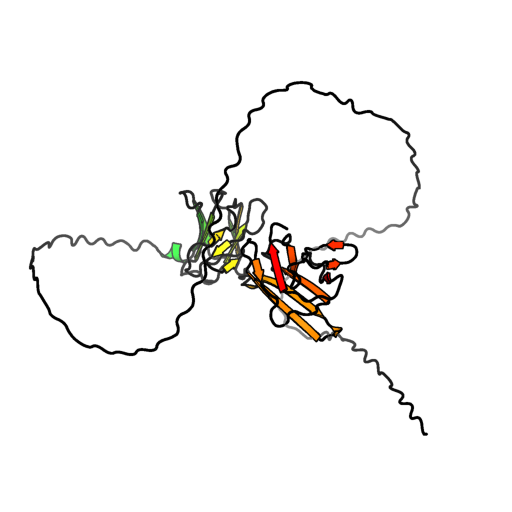083 1.00 98.56 342 ILE A N 1
ATOM 2584 C CA . ILE A 1 342 ? -14.665 1.463 12.101 1.00 98.56 342 ILE A CA 1
ATOM 2585 C C . ILE A 1 342 ? -14.065 2.596 11.264 1.00 98.56 342 ILE A C 1
ATOM 2587 O O . ILE A 1 342 ? -14.365 2.717 10.074 1.00 98.56 342 ILE A O 1
ATOM 2591 N N . ILE A 1 343 ? -13.226 3.422 11.881 1.00 98.50 343 ILE A N 1
ATOM 2592 C CA . ILE A 1 343 ? -12.598 4.600 11.281 1.00 98.50 343 ILE A CA 1
ATOM 2593 C C . ILE A 1 343 ? -11.091 4.368 11.239 1.00 98.50 343 ILE A C 1
ATOM 2595 O O . ILE A 1 343 ? -10.469 4.301 12.291 1.00 98.50 343 ILE A O 1
ATOM 2599 N N . CYS A 1 344 ? -10.495 4.278 10.055 1.00 98.12 344 CYS A N 1
ATOM 2600 C CA . CYS A 1 344 ? -9.042 4.190 9.893 1.00 98.12 344 CYS A CA 1
ATOM 2601 C C . CYS A 1 344 ? -8.523 5.497 9.300 1.00 98.12 344 CYS A C 1
ATOM 2603 O O . CYS A 1 344 ? -8.999 5.928 8.246 1.00 98.12 344 CYS A O 1
ATOM 2605 N N . ASP A 1 345 ? -7.580 6.134 9.988 1.00 97.38 345 ASP A N 1
ATOM 2606 C CA . ASP A 1 345 ? -7.075 7.461 9.642 1.00 97.38 345 ASP A CA 1
ATOM 2607 C C . ASP A 1 345 ? -5.556 7.522 9.871 1.00 97.38 345 ASP A C 1
ATOM 2609 O O . ASP A 1 345 ? -5.107 7.266 10.991 1.00 97.38 345 ASP A O 1
ATOM 2613 N N . PRO A 1 346 ? -4.748 7.861 8.848 1.00 94.94 346 PRO A N 1
ATOM 2614 C CA . PRO A 1 346 ? -3.314 8.092 9.023 1.00 94.94 346 PRO A CA 1
ATOM 2615 C C . PRO A 1 346 ? -2.961 9.228 10.001 1.00 94.94 346 PRO A C 1
ATOM 2617 O O . PRO A 1 346 ? -1.811 9.318 10.417 1.00 94.94 346 PRO A O 1
ATOM 2620 N N . ALA A 1 347 ? -3.907 10.111 10.347 1.00 96.38 347 ALA A N 1
ATOM 2621 C CA . ALA A 1 347 ? -3.674 11.267 11.218 1.00 96.38 347 ALA A CA 1
ATOM 2622 C C . ALA A 1 347 ? -3.889 11.012 12.728 1.00 96.38 347 ALA A C 1
ATOM 2624 O O . ALA A 1 347 ? -3.720 11.942 13.518 1.00 96.38 347 ALA A O 1
ATOM 2625 N N . PHE A 1 348 ? -4.297 9.805 13.127 1.00 95.94 348 PHE A N 1
ATOM 2626 C CA . PHE A 1 348 ? -4.499 9.410 14.531 1.00 95.94 348 PHE A CA 1
ATOM 2627 C C . PHE A 1 348 ? -3.194 9.087 15.267 1.00 95.94 348 PHE A C 1
ATOM 2629 O O . PHE A 1 348 ? -3.067 9.525 16.432 1.00 95.94 348 PHE A O 1
#

Radius of gyration: 36.6 Å; chains: 1; bounding box: 88×93×106 Å

Secondary structure (DSSP, 8-state):
--------------------------------------------------------------PPP---------------------------------------------------------------------GGGGGGEEEEEEE-SSS-EEEEEEES-SEEEE--SS---EEEEEEEE-TT-S-TT-EEEEE-TTSPBPPEEETTEEESEE--TTS-PEEEEEEE---EEEEETT-----GGGGEEEEEEEEGGGTEEEEEEEE--SS-EEEPPSS----EEEEEEEE-TTS-TT-EEEEE-TTSPBPPEEETTEEESSB--TTS-PEEEEEEE---EEEEETT-

Sequence (348 aa):
MHSLKLNVSFSLIIITISRHHQHRSQFTRHHRHSYILHTSNYFLPDNFKPLTTSFSTNTTNTTPSHSQPLFYQHHQHNSKPLTTPFFTNTTNSSPPATTSSNHIQQPHPATTMQYSTLFLSALAASGAIAAPQGRSAADKQVRVILSDLAETGSQTVFNEAPHVSGRPTQSGPFKTVEIAVGSGITNQALRCQVLDDKSQPIIGVRGAAVDVTFGDAGKGAWTFRTPSLVSAIVCDDGFKSLGAAATEIRVVLANQAAELGSQTVFADSGARQQKPPVGSDGPFQTVELRLGPLVDPALRCQITDPAGKPITVVRGQAVATTFGDADKGEWTLQTQSEVDNIICDPAF